Protein AF-A0A520KL90-F1 (afdb_monomer_lite)

pLDDT: mean 85.29, std 10.85, range [38.12, 96.81]

Secondary structure (DSSP, 8-state):
-HHHHHHHHHHHHHHHHHHHHHHHHHHHHHHHHHHHHHHHHHHHHHHHHHHHHHHHHHHHHHHHHHHHHHHHHHHHHHHHHHHHHHHHHHHHHHHTSTTEEEEEEEEESSHHHHHHHHHTT---TT-EEEEEEGGG--HHHHHHHHTT-SEEEESS---HHHHHHHHHTT--EEE-S--EE-SSEEEEEHHHHHHHHHHHHHHHHHHHHHHHHHHHHHHTTS--S--

Foldseek 3Di:
DPPVVVVVVVVVVVVVVVVVVVVVVVVVVVVVVVVVVVVVVVVVVVVVVVVVVVVVVVVVVVVVVVVVVVVVVVVVVVVLVVVLVVVVVVQVVQVVPVFKDKAWEQAALDPVSVVVLCVRNRFAEAHEYEYEHQDHDALVSLQVNLVGYQEYEYDDDHDPRSVVNCLVSLHFYFYDDDWDDDPTIIMDTPVVVVVRRVVRSVVSVVVVVVVVVVVCVVPVVPDDDDD

Radius of gyration: 47.45 Å; chains: 1; bounding box: 115×55×131 Å

Sequence (227 aa):
MPNRVRGLERKVKELQDTVERLRREKQEKEREITELKSELARIKSRRFLSALTSEEVREKKEVISSLKRELQDEKEKVEWLREKLESAEEIDEMRNKEEITVMKKLPSFTMKDIKKLEDGIGINEGDIIYIEDPSGGGSTNAEKLSEKVRAIALDGKLSHPAKQKFIETETPTIKIEETEDHDNYVTANKKQIEQKIEKAIQQYKEKKKQELKSLKEKYGHDKDIEL

Structure (mmCIF, N/CA/C/O backbone):
data_AF-A0A520KL90-F1
#
_entry.id   AF-A0A520KL90-F1
#
loop_
_atom_site.group_PDB
_atom_site.id
_atom_site.type_symbol
_atom_site.label_atom_id
_atom_site.label_alt_id
_atom_site.label_comp_id
_atom_site.label_asym_id
_atom_site.label_entity_id
_atom_site.label_seq_id
_atom_site.pdbx_PDB_ins_code
_atom_site.Cartn_x
_atom_site.Cartn_y
_atom_site.Cartn_z
_atom_site.occupancy
_atom_site.B_iso_or_equiv
_atom_site.auth_seq_id
_atom_site.auth_comp_id
_atom_site.auth_asym_id
_atom_site.auth_atom_id
_atom_site.pdbx_PDB_model_num
ATOM 1 N N . MET A 1 1 ? 70.015 32.930 -86.697 1.00 50.78 1 MET A N 1
ATOM 2 C CA . MET A 1 1 ? 68.543 32.787 -86.582 1.00 50.78 1 MET A CA 1
ATOM 3 C C . MET A 1 1 ? 68.015 31.381 -86.199 1.00 50.78 1 MET A C 1
ATOM 5 O O . MET A 1 1 ? 66.957 31.360 -85.584 1.00 50.78 1 MET A O 1
ATOM 9 N N . PRO A 1 2 ? 68.685 30.223 -86.429 1.00 61.78 2 PRO A N 1
ATOM 10 C CA . PRO A 1 2 ? 68.108 28.896 -86.099 1.00 61.78 2 PRO A CA 1
ATOM 11 C C . PRO A 1 2 ? 67.966 28.557 -84.598 1.00 61.78 2 PRO A C 1
ATOM 13 O O . PRO A 1 2 ? 67.063 27.822 -84.204 1.00 61.78 2 PRO A O 1
ATOM 16 N N . ASN A 1 3 ? 68.841 29.090 -83.735 1.00 65.56 3 ASN A N 1
ATOM 17 C CA . ASN A 1 3 ? 68.900 28.693 -82.317 1.00 65.56 3 ASN A CA 1
ATOM 18 C C . ASN A 1 3 ? 67.723 29.202 -81.466 1.00 65.56 3 ASN A C 1
ATOM 20 O O . ASN A 1 3 ? 67.370 28.572 -80.472 1.00 65.56 3 ASN A O 1
ATOM 24 N N . ARG A 1 4 ? 67.094 30.318 -81.859 1.00 70.38 4 ARG A N 1
ATOM 25 C CA . ARG A 1 4 ? 65.966 30.921 -81.128 1.00 70.38 4 ARG A CA 1
ATOM 26 C C . ARG A 1 4 ? 64.648 30.190 -81.409 1.00 70.38 4 ARG A C 1
ATOM 28 O O . ARG A 1 4 ? 63.850 30.020 -80.496 1.00 70.38 4 ARG A O 1
ATOM 35 N N . VAL A 1 5 ? 64.481 29.677 -82.631 1.00 74.38 5 VAL A N 1
ATOM 36 C CA . VAL A 1 5 ? 63.340 28.836 -83.033 1.00 74.38 5 VAL A CA 1
ATOM 37 C C . VAL A 1 5 ? 63.381 27.489 -82.298 1.00 74.38 5 VAL A C 1
ATOM 39 O O . VAL A 1 5 ? 62.425 27.155 -81.610 1.00 74.38 5 VAL A O 1
ATOM 42 N N . ARG A 1 6 ? 64.535 26.801 -82.272 1.00 73.25 6 ARG A N 1
ATOM 43 C CA . ARG A 1 6 ? 64.703 25.546 -81.501 1.00 73.25 6 ARG A CA 1
ATOM 44 C C . ARG A 1 6 ? 64.516 25.696 -79.986 1.00 73.25 6 ARG A C 1
ATOM 46 O O . ARG A 1 6 ? 64.159 24.738 -79.303 1.00 73.25 6 ARG A O 1
ATOM 53 N N . GLY A 1 7 ? 64.838 26.864 -79.426 1.00 79.94 7 GLY A N 1
ATOM 54 C CA . GLY A 1 7 ? 64.616 27.156 -78.004 1.00 79.94 7 GLY A CA 1
ATOM 55 C C . GLY A 1 7 ? 63.131 27.299 -77.668 1.00 79.94 7 GLY A C 1
ATOM 56 O O . GLY A 1 7 ? 62.674 26.765 -76.659 1.00 79.94 7 GLY A O 1
ATOM 57 N N . LEU A 1 8 ? 62.372 27.962 -78.545 1.00 80.31 8 LEU A N 1
ATOM 58 C CA . LEU A 1 8 ? 60.921 28.098 -78.421 1.00 80.31 8 LEU A CA 1
ATOM 59 C C . LEU A 1 8 ? 60.202 26.763 -78.653 1.00 80.31 8 LEU A C 1
ATOM 61 O O . LEU A 1 8 ? 59.309 26.433 -77.885 1.00 80.31 8 LEU A O 1
ATOM 65 N N . GLU A 1 9 ? 60.632 25.959 -79.628 1.00 79.94 9 GLU A N 1
ATOM 66 C CA . GLU A 1 9 ? 60.086 24.614 -79.876 1.00 79.94 9 GLU A CA 1
ATOM 67 C C . GLU A 1 9 ? 60.242 23.687 -78.660 1.00 79.94 9 GLU A C 1
ATOM 69 O O . GLU A 1 9 ? 59.296 22.999 -78.279 1.00 79.94 9 GLU A O 1
ATOM 74 N N . ARG A 1 10 ? 61.404 23.714 -77.987 1.00 85.38 10 ARG A N 1
ATOM 75 C CA . ARG A 1 10 ? 61.606 22.978 -76.726 1.00 85.38 10 ARG A CA 1
ATOM 76 C C . ARG A 1 10 ? 60.688 23.470 -75.610 1.00 85.38 10 ARG A C 1
ATOM 78 O O . ARG A 1 10 ? 60.071 22.653 -74.939 1.00 85.38 10 ARG A O 1
ATOM 85 N N . LYS A 1 11 ? 60.548 24.789 -75.456 1.00 85.38 11 LYS A N 1
ATOM 86 C CA . LYS A 1 11 ? 59.659 25.400 -74.457 1.00 85.38 11 LYS A CA 1
ATOM 87 C C . LYS A 1 11 ? 58.193 25.019 -74.691 1.00 85.38 11 LYS A C 1
ATOM 89 O O . LYS A 1 11 ? 57.472 24.738 -73.742 1.00 85.38 11 LYS A O 1
ATOM 94 N N . VAL A 1 12 ? 57.754 25.003 -75.952 1.00 89.75 12 VAL A N 1
ATOM 95 C CA . VAL A 1 12 ? 56.399 24.582 -76.335 1.00 89.75 12 VAL A CA 1
ATOM 96 C C . VAL A 1 12 ? 56.178 23.118 -75.973 1.00 89.75 12 VAL A C 1
ATOM 98 O O . VAL A 1 12 ? 55.153 22.807 -75.377 1.00 89.75 12 VAL A O 1
ATOM 101 N N . LYS A 1 13 ? 57.154 22.247 -76.247 1.00 88.44 13 LYS A N 1
ATOM 102 C CA . LYS A 1 13 ? 57.079 20.830 -75.883 1.00 88.44 13 LYS A CA 1
ATOM 103 C C . LYS A 1 13 ? 57.006 20.618 -74.364 1.00 88.44 13 LYS A C 1
ATOM 105 O O . LYS A 1 13 ? 56.118 19.922 -73.894 1.00 88.44 13 LYS A O 1
ATOM 110 N N . GLU A 1 14 ? 57.857 21.289 -73.588 1.00 90.56 14 GLU A N 1
ATOM 111 C CA . GLU A 1 14 ? 57.825 21.228 -72.114 1.00 90.56 14 GLU A CA 1
ATOM 112 C C . GLU A 1 14 ? 56.483 21.709 -71.536 1.00 90.56 14 GLU A C 1
ATOM 114 O O . GLU A 1 14 ? 55.947 21.121 -70.592 1.00 90.56 14 GLU A O 1
ATOM 119 N N . LEU A 1 15 ? 55.916 22.779 -72.104 1.00 91.69 15 LEU A N 1
ATOM 120 C CA . LEU A 1 15 ? 54.603 23.288 -71.707 1.00 91.69 15 LEU A CA 1
ATOM 121 C C . LEU A 1 15 ? 53.478 22.320 -72.092 1.00 91.69 15 LEU A C 1
ATOM 123 O O . LEU A 1 15 ? 52.561 22.130 -71.296 1.00 91.69 15 LEU A O 1
ATOM 127 N N . GLN A 1 16 ? 53.551 21.687 -73.265 1.00 91.69 16 GLN A N 1
ATOM 128 C CA . GLN A 1 16 ? 52.602 20.654 -73.691 1.00 91.69 16 GLN A CA 1
ATOM 129 C C . GLN A 1 16 ? 52.637 19.445 -72.748 1.00 91.69 16 GLN A C 1
ATOM 131 O O . GLN A 1 16 ? 51.586 19.054 -72.240 1.00 91.69 16 GLN A O 1
ATOM 136 N N . ASP A 1 17 ? 53.827 18.940 -72.419 1.00 93.56 17 ASP A N 1
ATOM 137 C CA . ASP A 1 17 ? 54.011 17.828 -71.477 1.00 93.56 17 ASP A CA 1
ATOM 138 C C . ASP A 1 17 ? 53.480 18.187 -70.076 1.00 93.56 17 ASP A C 1
ATOM 140 O O . ASP A 1 17 ? 52.811 17.390 -69.413 1.00 93.56 17 ASP A O 1
ATOM 144 N N . THR A 1 18 ? 53.714 19.428 -69.630 1.00 93.75 18 THR A N 1
ATOM 145 C CA . THR A 1 18 ? 53.203 19.929 -68.345 1.00 93.75 18 THR A CA 1
ATOM 146 C C . THR A 1 18 ? 51.678 20.018 -68.339 1.00 93.75 18 THR A C 1
ATOM 148 O 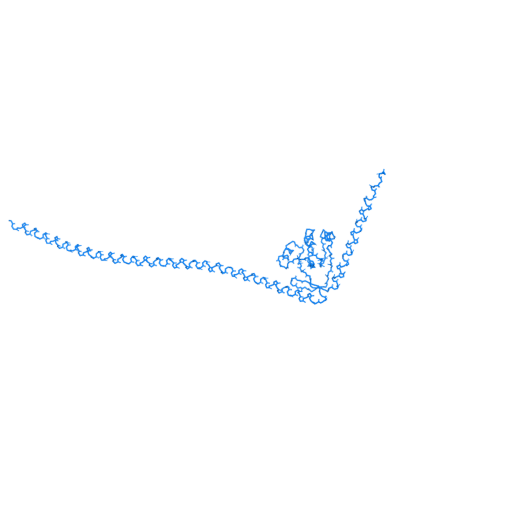O . THR A 1 18 ? 51.045 19.618 -67.362 1.00 93.75 18 THR A O 1
ATOM 151 N N . VAL A 1 19 ? 51.073 20.514 -69.421 1.00 94.94 19 VAL A N 1
ATOM 152 C CA . VAL A 1 19 ? 49.614 20.584 -69.567 1.00 94.94 19 VAL A CA 1
ATOM 153 C C . VAL A 1 19 ? 49.005 19.185 -69.590 1.00 94.94 19 VAL A C 1
ATOM 155 O O . VAL A 1 19 ? 47.975 18.971 -68.952 1.00 94.94 19 VAL A O 1
ATOM 158 N N . GLU A 1 20 ? 49.627 18.221 -70.268 1.00 94.50 20 GLU A N 1
ATOM 159 C CA . GLU A 1 20 ? 49.170 16.831 -70.243 1.00 94.50 20 GLU A CA 1
ATOM 160 C C . GLU A 1 20 ? 49.247 16.221 -68.844 1.00 94.50 20 GLU A C 1
ATOM 162 O O . GLU A 1 20 ? 48.272 15.613 -68.397 1.00 94.50 20 GLU A O 1
ATOM 167 N N . ARG A 1 21 ? 50.354 16.424 -68.119 1.00 95.12 21 ARG A N 1
ATOM 168 C CA . ARG A 1 21 ? 50.492 15.954 -66.734 1.00 95.12 21 ARG A CA 1
ATOM 169 C C . ARG A 1 21 ? 49.425 16.561 -65.825 1.00 95.12 21 ARG A C 1
ATOM 171 O O . ARG A 1 21 ? 48.711 15.819 -65.159 1.00 95.12 21 ARG A O 1
ATOM 178 N N . LEU A 1 22 ? 49.258 17.885 -65.854 1.00 95.12 22 LEU A N 1
ATOM 179 C CA . LEU A 1 22 ? 48.252 18.581 -65.045 1.00 95.12 22 LEU A CA 1
ATOM 180 C C . LEU A 1 22 ? 46.823 18.148 -65.403 1.00 95.12 22 LEU A C 1
ATOM 182 O O . LEU A 1 22 ? 45.966 18.068 -64.527 1.00 95.12 22 LEU A O 1
ATOM 186 N N . ARG A 1 23 ? 46.546 17.836 -66.676 1.00 94.75 23 ARG A N 1
ATOM 187 C CA . ARG A 1 23 ? 45.251 17.275 -67.092 1.00 94.75 23 ARG A CA 1
ATOM 188 C C . ARG A 1 23 ? 45.015 15.887 -66.503 1.00 94.75 23 ARG A C 1
ATOM 190 O O . ARG A 1 23 ? 43.901 15.627 -66.057 1.00 94.75 23 ARG A O 1
ATOM 197 N N . ARG A 1 24 ? 46.035 15.021 -66.477 1.00 95.88 24 ARG A N 1
ATOM 198 C CA . ARG A 1 24 ? 45.942 13.686 -65.860 1.00 95.88 24 ARG A CA 1
ATOM 199 C C . ARG A 1 24 ? 45.738 13.786 -64.349 1.00 95.88 24 ARG A C 1
ATOM 201 O O . ARG A 1 24 ? 44.803 13.182 -63.840 1.00 95.88 24 ARG A O 1
ATOM 208 N N . GLU A 1 25 ? 46.527 14.613 -63.665 1.00 96.06 25 GLU A N 1
ATOM 209 C CA . GLU A 1 25 ? 46.383 14.860 -62.222 1.00 96.06 25 GLU A CA 1
ATOM 210 C C . GLU A 1 25 ? 45.002 15.432 -61.881 1.00 96.06 25 GLU A C 1
ATOM 212 O O . GLU A 1 25 ? 44.356 14.986 -60.936 1.00 96.06 25 GLU A O 1
ATOM 217 N N . LYS A 1 26 ? 44.498 16.383 -62.680 1.00 96.12 26 LYS A N 1
ATOM 218 C CA . LYS A 1 26 ? 43.145 16.921 -62.509 1.00 96.12 26 LYS A CA 1
ATOM 219 C C . LYS A 1 26 ? 42.084 15.828 -62.656 1.00 96.12 26 LYS A C 1
ATOM 221 O O . LYS A 1 26 ? 41.189 15.757 -61.822 1.00 96.12 26 LYS A O 1
ATOM 226 N N . GLN A 1 27 ? 42.183 14.981 -63.681 1.00 95.94 27 GLN A N 1
ATOM 227 C CA . GLN A 1 27 ? 41.241 13.874 -63.880 1.00 95.94 27 GLN A CA 1
ATOM 228 C C . GLN A 1 27 ? 41.287 12.863 -62.731 1.00 95.94 27 GLN A C 1
ATOM 230 O O . GLN A 1 27 ? 40.245 12.375 -62.304 1.00 95.94 27 GLN A O 1
ATOM 235 N N . GLU A 1 28 ? 42.475 12.554 -62.216 1.00 96.44 28 GLU A N 1
ATOM 236 C CA . GLU A 1 28 ? 42.643 11.669 -61.063 1.00 96.44 28 GLU A CA 1
ATOM 237 C C . GLU A 1 28 ? 42.018 12.274 -59.801 1.00 96.44 28 GLU A C 1
ATOM 239 O O . GLU A 1 28 ? 41.220 11.619 -59.133 1.00 96.44 28 GLU A O 1
ATOM 244 N N . LYS A 1 29 ? 42.269 13.560 -59.535 1.00 96.19 29 LYS A N 1
ATOM 245 C CA . LYS A 1 29 ? 41.655 14.280 -58.412 1.00 96.19 29 LYS A CA 1
ATOM 246 C C . LYS A 1 29 ? 40.138 14.395 -58.550 1.00 96.19 29 LYS A C 1
ATOM 248 O O . LYS A 1 29 ? 39.430 14.288 -57.556 1.00 96.19 29 LYS A O 1
ATOM 253 N N . GLU A 1 30 ? 39.606 14.578 -59.757 1.00 95.81 30 GLU A N 1
ATOM 254 C CA . GLU A 1 30 ? 38.156 14.580 -60.001 1.00 95.81 30 GLU A CA 1
ATOM 255 C C . GLU A 1 30 ? 37.519 13.204 -59.729 1.00 95.81 30 GLU A C 1
ATOM 257 O O . GLU A 1 30 ? 36.420 13.137 -59.166 1.00 95.81 30 GLU A O 1
ATOM 262 N N . ARG A 1 31 ? 38.216 12.106 -60.059 1.00 96.38 31 ARG A N 1
ATOM 263 C CA . ARG A 1 31 ? 37.796 10.738 -59.697 1.00 96.38 31 ARG A CA 1
ATOM 264 C C . ARG A 1 31 ? 37.815 10.531 -58.184 1.00 96.38 31 ARG A C 1
ATOM 266 O O . ARG A 1 31 ? 36.806 10.138 -57.612 1.00 96.38 31 ARG A O 1
ATOM 273 N N . GLU A 1 32 ? 38.898 10.919 -57.521 1.00 96.62 32 GLU A N 1
ATOM 274 C CA . GLU A 1 32 ? 39.015 10.833 -56.061 1.00 96.62 32 GLU A CA 1
ATOM 275 C C . GLU A 1 32 ? 37.913 11.649 -55.356 1.00 96.62 32 GLU A C 1
ATOM 277 O O . GLU A 1 32 ? 37.250 11.173 -54.436 1.00 96.62 32 GLU A O 1
ATOM 282 N N . ILE A 1 33 ? 37.622 12.864 -55.838 1.00 96.50 33 ILE A N 1
ATOM 283 C CA . ILE A 1 33 ? 36.538 13.703 -55.305 1.00 96.50 33 ILE A CA 1
ATOM 284 C C . ILE A 1 33 ? 35.168 13.038 -55.489 1.00 96.50 33 ILE A C 1
ATOM 286 O O . ILE A 1 33 ? 34.309 13.155 -54.611 1.00 96.50 33 ILE A O 1
ATOM 290 N N . THR A 1 34 ? 34.918 12.387 -56.625 1.00 95.88 34 THR A N 1
ATOM 291 C CA . THR A 1 34 ? 33.631 11.716 -56.874 1.00 95.88 34 THR A CA 1
ATOM 292 C C . THR A 1 34 ? 33.462 10.471 -56.005 1.00 95.88 34 THR A C 1
ATOM 294 O O . THR A 1 34 ? 32.381 10.279 -55.441 1.00 95.88 34 THR A O 1
ATOM 297 N N . GLU A 1 35 ? 34.526 9.697 -55.802 1.00 96.19 35 GLU A N 1
ATOM 298 C CA . GLU A 1 35 ? 34.554 8.564 -54.871 1.00 96.19 35 GLU A CA 1
ATOM 299 C C . GLU A 1 35 ? 34.306 9.017 -53.427 1.00 96.19 35 GLU A C 1
ATOM 301 O O . GLU A 1 35 ? 33.353 8.556 -52.793 1.00 96.19 35 GLU A O 1
ATOM 306 N N . LEU A 1 36 ? 35.056 10.011 -52.940 1.00 96.81 36 LEU A N 1
ATOM 307 C CA . LEU A 1 36 ? 34.889 10.558 -51.589 1.00 96.81 36 LEU A CA 1
ATOM 308 C C . LEU A 1 36 ? 33.488 11.144 -51.359 1.00 96.81 36 LEU A C 1
ATOM 310 O O . LEU A 1 36 ? 32.903 10.972 -50.287 1.00 96.81 36 LEU A O 1
ATOM 314 N N . LYS A 1 37 ? 32.902 11.813 -52.362 1.00 93.94 37 LYS A N 1
ATOM 315 C CA . LYS A 1 37 ? 31.512 12.301 -52.286 1.00 93.94 37 LYS A CA 1
ATOM 316 C C . LYS A 1 37 ? 30.510 11.153 -52.156 1.00 93.94 37 LYS A C 1
ATOM 318 O O . LYS A 1 37 ? 29.563 11.266 -51.374 1.00 93.94 37 LYS A O 1
ATOM 323 N N . SER A 1 38 ? 30.717 10.062 -52.893 1.00 95.38 38 SER A N 1
ATOM 324 C CA . SER A 1 38 ? 29.877 8.861 -52.819 1.00 95.38 38 SER A CA 1
ATOM 325 C C . SER A 1 38 ? 29.974 8.192 -51.445 1.00 95.38 38 SER A C 1
ATOM 327 O O . SER A 1 38 ? 28.955 7.876 -50.822 1.00 95.38 38 SER A O 1
ATOM 329 N N . GLU A 1 39 ? 31.187 8.050 -50.910 1.00 95.56 39 GLU A N 1
ATOM 330 C CA . GLU A 1 39 ? 31.403 7.508 -49.567 1.00 95.56 39 GLU A CA 1
ATOM 331 C C . GLU A 1 39 ? 30.768 8.377 -48.482 1.00 95.56 39 GLU A C 1
ATOM 333 O O . GLU A 1 39 ? 30.070 7.863 -47.603 1.00 95.56 39 GLU A O 1
ATOM 338 N N . LEU A 1 40 ? 30.924 9.700 -48.574 1.00 94.56 40 LEU A N 1
ATOM 339 C CA . LEU A 1 40 ? 30.306 10.635 -47.641 1.00 94.56 40 LEU A CA 1
ATOM 340 C C . LEU A 1 40 ? 28.776 10.516 -47.655 1.00 94.56 40 LEU A C 1
ATOM 342 O O . LEU A 1 40 ? 28.154 10.505 -46.591 1.00 94.56 40 LEU A O 1
ATOM 346 N N . ALA A 1 41 ? 28.162 10.386 -48.835 1.00 92.69 41 ALA A N 1
ATOM 347 C CA . ALA A 1 41 ? 26.719 10.183 -48.962 1.00 92.69 41 ALA A CA 1
ATOM 348 C C . ALA A 1 41 ? 26.262 8.865 -48.307 1.00 92.69 41 ALA A C 1
ATOM 350 O O . ALA A 1 41 ? 25.268 8.844 -47.572 1.00 92.69 41 ALA A O 1
ATOM 351 N N . ARG A 1 42 ? 27.024 7.778 -48.491 1.00 94.56 42 ARG A N 1
ATOM 352 C CA . ARG A 1 42 ? 26.765 6.480 -47.840 1.00 94.56 42 ARG A CA 1
ATOM 353 C C . ARG A 1 42 ? 26.895 6.557 -46.318 1.00 94.56 42 ARG A C 1
ATOM 355 O O . ARG A 1 42 ? 26.078 5.977 -45.604 1.00 94.56 42 ARG A O 1
ATOM 362 N N . ILE A 1 43 ? 27.907 7.255 -45.802 1.00 94.56 43 ILE A N 1
ATOM 363 C CA . ILE A 1 43 ? 28.106 7.436 -44.355 1.00 94.56 43 ILE A CA 1
ATOM 364 C C . ILE A 1 43 ? 26.977 8.280 -43.758 1.00 94.56 43 ILE A C 1
ATOM 366 O O . ILE A 1 43 ? 26.424 7.899 -42.727 1.00 94.56 43 ILE A O 1
ATOM 370 N N . LYS A 1 44 ? 26.593 9.386 -44.410 1.00 89.81 44 LYS A N 1
ATOM 371 C CA . LYS A 1 44 ? 25.472 10.231 -43.966 1.00 89.81 44 LYS A CA 1
ATOM 372 C C . LYS A 1 44 ? 24.162 9.447 -43.901 1.00 89.81 44 LYS A C 1
ATOM 374 O O . LYS A 1 44 ? 23.480 9.509 -42.885 1.00 89.81 44 LYS A O 1
ATOM 379 N N . SER A 1 45 ? 23.861 8.663 -44.936 1.00 91.62 45 SER A N 1
ATOM 380 C CA . SER A 1 45 ? 22.643 7.843 -44.986 1.00 91.62 45 SER A CA 1
ATOM 381 C C . SER A 1 45 ? 22.614 6.797 -43.870 1.00 91.62 45 SER A C 1
ATOM 383 O O . SER A 1 45 ? 21.615 6.673 -43.167 1.00 91.62 45 SER A O 1
ATOM 385 N N . ARG A 1 46 ? 23.734 6.095 -43.636 1.00 91.56 46 ARG A N 1
ATOM 386 C CA . ARG A 1 46 ? 23.844 5.140 -42.520 1.00 91.56 46 ARG A CA 1
ATOM 387 C C . ARG A 1 46 ? 23.654 5.815 -41.165 1.00 91.56 46 ARG A C 1
ATOM 389 O O . ARG A 1 46 ? 22.881 5.318 -40.360 1.00 91.56 46 ARG A O 1
ATOM 396 N N . ARG A 1 47 ? 24.306 6.958 -40.928 1.00 87.38 47 ARG A N 1
ATOM 397 C CA . ARG A 1 47 ? 24.151 7.714 -39.674 1.00 87.38 47 ARG A CA 1
ATOM 398 C C . ARG A 1 47 ? 22.711 8.162 -39.443 1.00 87.38 47 ARG A C 1
ATOM 400 O O . ARG A 1 47 ? 22.242 8.063 -38.318 1.00 87.38 47 ARG A O 1
ATOM 407 N N . PHE A 1 48 ? 22.020 8.614 -40.488 1.00 86.62 48 PHE A N 1
ATOM 408 C CA . PHE A 1 48 ? 20.615 9.007 -40.398 1.00 86.62 48 PHE A CA 1
ATOM 409 C C . PHE A 1 48 ? 19.714 7.826 -40.004 1.00 86.62 48 PHE A C 1
ATOM 411 O O . PHE A 1 48 ? 18.950 7.932 -39.051 1.00 86.62 48 PHE A O 1
ATOM 418 N N . LEU A 1 49 ? 19.873 6.670 -40.659 1.00 86.69 49 LEU A N 1
ATOM 419 C CA . LEU A 1 49 ? 19.132 5.451 -40.311 1.00 86.69 49 LEU A CA 1
ATOM 420 C C . LEU A 1 49 ? 19.449 4.952 -38.892 1.00 86.69 49 LEU A C 1
ATOM 422 O O . LEU A 1 49 ? 18.554 4.518 -38.169 1.00 86.69 49 LEU A O 1
ATOM 426 N N . SER A 1 50 ? 20.712 5.030 -38.466 1.00 86.19 50 SER A N 1
ATOM 427 C CA . SER A 1 50 ? 21.101 4.683 -37.096 1.00 86.19 50 SER A CA 1
ATOM 428 C C . SER A 1 50 ? 20.511 5.645 -36.063 1.00 86.19 50 SER A C 1
ATOM 430 O O . SER A 1 50 ? 20.120 5.202 -34.990 1.00 86.19 50 SER A O 1
ATOM 432 N N . ALA A 1 51 ? 20.419 6.941 -36.376 1.00 85.06 51 ALA A N 1
ATOM 433 C CA . ALA A 1 51 ? 19.802 7.925 -35.492 1.00 85.06 51 ALA A CA 1
ATOM 434 C C . ALA A 1 51 ? 18.301 7.648 -35.318 1.00 85.06 51 ALA A C 1
ATOM 436 O O . ALA A 1 51 ? 17.852 7.514 -34.183 1.00 85.06 51 ALA A O 1
ATOM 437 N N . LEU A 1 52 ? 17.569 7.440 -36.419 1.00 83.75 52 LEU A N 1
ATOM 438 C CA . LEU A 1 52 ? 16.142 7.091 -36.385 1.00 83.75 52 LEU A CA 1
ATOM 439 C C . LEU A 1 52 ? 15.879 5.816 -35.580 1.00 83.75 52 LEU A C 1
ATOM 441 O O . LEU A 1 52 ? 15.056 5.806 -34.673 1.00 83.75 52 LEU A O 1
ATOM 445 N N . THR A 1 53 ? 16.632 4.748 -35.849 1.00 88.19 53 THR A N 1
ATOM 446 C CA . THR A 1 53 ? 16.468 3.494 -35.097 1.00 88.19 53 THR A CA 1
ATOM 447 C C . THR A 1 53 ? 16.840 3.656 -33.623 1.00 88.19 53 THR A C 1
ATOM 449 O O . THR A 1 53 ? 16.204 3.051 -32.763 1.00 88.19 53 THR A O 1
ATOM 452 N N . SER A 1 54 ? 17.834 4.488 -33.292 1.00 87.06 54 SER A N 1
ATOM 453 C CA . SER A 1 54 ? 18.177 4.779 -31.895 1.00 87.06 54 SER A CA 1
ATOM 454 C C . SER A 1 54 ? 17.091 5.570 -31.162 1.00 87.06 54 SER A C 1
ATOM 456 O O . SER A 1 54 ? 16.855 5.308 -29.983 1.00 87.06 54 SER A O 1
ATOM 458 N N . GLU A 1 55 ? 16.414 6.487 -31.856 1.00 89.62 55 GLU A N 1
ATOM 459 C CA . GLU A 1 55 ? 15.299 7.274 -31.330 1.00 89.62 55 GLU A CA 1
ATOM 460 C C . GLU A 1 55 ? 14.078 6.384 -31.089 1.00 89.62 55 GLU A C 1
ATOM 462 O O . GLU A 1 55 ? 13.611 6.300 -29.956 1.00 89.62 55 GLU A O 1
ATOM 467 N N . GLU A 1 56 ? 13.671 5.582 -32.077 1.00 88.75 56 GLU A N 1
ATOM 468 C CA . GLU A 1 56 ? 12.583 4.607 -31.920 1.00 88.75 56 GLU A CA 1
ATOM 469 C C . GLU A 1 56 ? 12.851 3.610 -30.780 1.00 88.75 56 GLU A C 1
ATOM 471 O O . GLU A 1 56 ? 11.953 3.249 -30.014 1.00 88.75 56 GLU A O 1
ATOM 476 N N . VAL A 1 57 ? 14.094 3.130 -30.645 1.00 90.38 57 VAL A N 1
ATOM 477 C CA . VAL A 1 57 ? 14.481 2.232 -29.547 1.00 90.38 57 VAL A CA 1
ATOM 478 C C . VAL A 1 57 ? 14.407 2.951 -28.205 1.00 90.38 57 VAL A C 1
ATOM 480 O O . VAL A 1 57 ? 14.013 2.335 -27.212 1.00 90.38 57 VAL A O 1
ATOM 483 N N . ARG A 1 58 ? 14.793 4.228 -28.146 1.00 91.38 58 ARG A N 1
ATOM 484 C CA . ARG A 1 58 ? 14.705 5.031 -26.927 1.00 91.38 58 ARG A CA 1
ATOM 485 C C . ARG A 1 58 ? 13.251 5.242 -26.517 1.00 91.38 58 ARG A C 1
ATOM 487 O O . ARG A 1 58 ? 12.925 4.931 -25.376 1.00 91.38 58 ARG A O 1
ATOM 494 N N . GLU A 1 59 ? 12.393 5.674 -27.434 1.00 92.56 59 GLU A N 1
ATOM 495 C CA . GLU A 1 59 ? 10.960 5.861 -27.180 1.00 92.56 59 GLU A CA 1
ATOM 496 C C . GLU A 1 59 ? 10.319 4.564 -26.679 1.00 92.56 59 GLU A C 1
ATOM 498 O O . GLU A 1 59 ? 9.685 4.533 -25.625 1.00 92.56 59 GLU A O 1
ATOM 503 N N . LYS A 1 60 ? 10.574 3.441 -27.364 1.00 92.38 60 LYS A N 1
ATOM 504 C CA . LYS A 1 60 ? 10.078 2.127 -26.930 1.00 92.38 60 LYS A CA 1
ATOM 505 C C . LYS A 1 60 ? 10.601 1.735 -25.550 1.00 92.38 60 LYS A C 1
ATOM 507 O O . LYS A 1 60 ? 9.858 1.148 -24.771 1.00 92.38 60 LYS A O 1
ATOM 512 N N . LYS A 1 61 ? 11.861 2.038 -25.221 1.00 91.25 61 LYS A N 1
ATOM 513 C CA . LYS A 1 61 ? 12.421 1.775 -23.884 1.00 91.25 61 LYS A CA 1
ATOM 514 C C . LYS A 1 61 ? 11.750 2.618 -22.804 1.00 91.25 61 LYS A C 1
ATOM 516 O O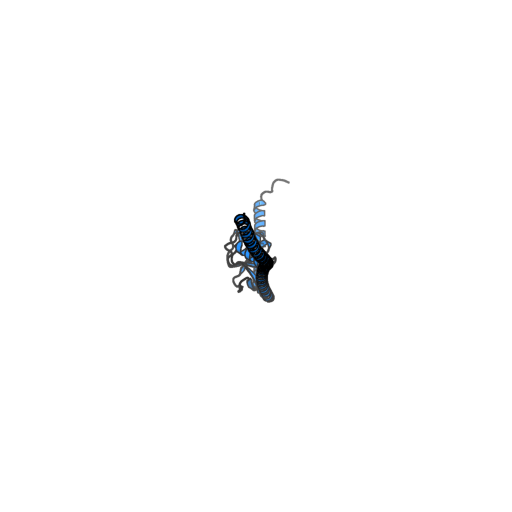 . LYS A 1 61 ? 11.516 2.095 -21.717 1.00 91.25 61 LYS A O 1
ATOM 521 N N . GLU A 1 62 ? 11.447 3.880 -23.090 1.00 94.69 62 GLU A N 1
ATOM 522 C CA . GLU A 1 62 ? 10.728 4.763 -22.168 1.00 94.69 62 GLU A CA 1
ATOM 523 C C . GLU A 1 62 ? 9.311 4.226 -21.907 1.00 94.69 62 GLU A C 1
ATOM 525 O O . GLU A 1 62 ? 8.944 4.043 -20.747 1.00 94.69 62 GLU A O 1
ATOM 530 N N . VAL A 1 63 ? 8.587 3.818 -22.957 1.00 94.75 63 VAL A N 1
ATOM 531 C CA . VAL A 1 63 ? 7.264 3.172 -22.841 1.00 94.75 63 VAL A CA 1
ATOM 532 C C . VAL A 1 63 ? 7.335 1.841 -22.083 1.00 94.75 63 VAL A C 1
ATOM 534 O O . VAL A 1 63 ? 6.517 1.566 -21.213 1.00 94.75 63 VAL A O 1
ATOM 537 N N . ILE A 1 64 ? 8.333 0.995 -22.355 1.00 94.50 64 ILE A N 1
ATOM 538 C CA . ILE A 1 64 ? 8.514 -0.262 -21.609 1.00 94.50 64 ILE A CA 1
ATOM 539 C C . ILE A 1 64 ? 8.782 0.023 -20.127 1.00 94.50 64 ILE A C 1
ATOM 541 O O . ILE A 1 64 ? 8.317 -0.720 -19.266 1.00 94.50 64 ILE A O 1
ATOM 545 N N . SER A 1 65 ? 9.546 1.071 -19.818 1.00 93.44 65 SER A N 1
ATOM 546 C CA . SER A 1 65 ? 9.838 1.464 -18.441 1.00 93.44 65 SER A CA 1
ATOM 547 C C . SER A 1 65 ? 8.577 1.926 -17.707 1.00 93.44 65 SER A C 1
ATOM 549 O O . SER A 1 65 ? 8.362 1.503 -16.572 1.00 93.44 65 SER A O 1
ATOM 551 N N . SER A 1 66 ? 7.722 2.734 -18.347 1.00 95.50 66 SER A N 1
ATOM 552 C CA . SER A 1 66 ? 6.453 3.166 -17.746 1.00 95.50 66 SER A CA 1
ATOM 553 C C . SER A 1 66 ? 5.502 1.989 -17.538 1.00 95.50 66 SER A C 1
ATOM 555 O O . SER A 1 66 ? 5.051 1.772 -16.418 1.00 95.50 66 SER A O 1
ATOM 557 N N . LEU A 1 67 ? 5.312 1.147 -18.560 1.00 95.06 67 LEU A N 1
ATOM 558 C CA . LEU A 1 67 ? 4.459 -0.042 -18.469 1.00 95.06 67 LEU A CA 1
ATOM 559 C C . LEU A 1 67 ? 4.932 -1.022 -17.389 1.00 95.06 67 LEU A C 1
ATOM 561 O O . LEU A 1 67 ? 4.120 -1.658 -16.725 1.00 95.06 67 LEU A O 1
ATOM 565 N N . LYS A 1 68 ? 6.248 -1.154 -17.185 1.00 94.06 68 LYS A N 1
ATOM 566 C CA . LYS A 1 68 ? 6.793 -1.981 -16.099 1.00 94.06 68 LYS A CA 1
ATOM 567 C C . LYS A 1 68 ? 6.454 -1.433 -14.716 1.00 94.06 68 LYS A C 1
ATOM 569 O O . LYS A 1 68 ? 6.201 -2.238 -13.827 1.00 94.06 68 LYS A O 1
ATOM 574 N N . ARG A 1 69 ? 6.474 -0.108 -14.538 1.00 95.50 69 ARG A N 1
ATOM 575 C CA . ARG A 1 69 ? 6.085 0.536 -13.274 1.00 95.50 69 ARG A CA 1
ATOM 576 C C . ARG A 1 69 ? 4.598 0.344 -13.013 1.00 95.50 69 ARG A C 1
ATOM 578 O O . ARG A 1 69 ? 4.251 -0.187 -11.972 1.00 95.50 69 ARG A O 1
ATOM 585 N N . GLU A 1 70 ? 3.756 0.636 -14.001 1.00 94.25 70 GLU A N 1
ATOM 586 C CA . GLU A 1 70 ? 2.306 0.423 -13.899 1.00 94.25 70 GLU A CA 1
ATOM 587 C C . GLU A 1 70 ? 1.965 -1.038 -13.569 1.00 94.25 70 GLU A C 1
ATOM 589 O O . GLU A 1 70 ? 1.136 -1.311 -12.707 1.00 94.25 70 GLU A O 1
ATOM 594 N N . LEU A 1 71 ? 2.650 -1.997 -14.202 1.00 95.19 71 LEU A N 1
ATOM 595 C CA . LEU A 1 71 ? 2.472 -3.417 -13.900 1.00 95.19 71 LEU A CA 1
ATOM 596 C C . LEU A 1 71 ? 2.896 -3.775 -12.469 1.00 95.19 71 LEU A C 1
ATOM 598 O O . LEU A 1 71 ? 2.310 -4.678 -11.876 1.00 95.19 71 LEU A O 1
ATOM 602 N N . GLN A 1 72 ? 3.940 -3.138 -11.939 1.00 95.44 72 GLN A N 1
ATOM 603 C CA . GLN A 1 72 ? 4.363 -3.356 -10.560 1.00 95.44 72 GLN A CA 1
ATOM 604 C C . GLN A 1 72 ? 3.322 -2.798 -9.584 1.00 95.44 72 GLN A C 1
ATOM 606 O O . GLN A 1 72 ? 2.885 -3.536 -8.705 1.00 95.44 72 GLN A O 1
ATOM 611 N N . ASP A 1 73 ? 2.876 -1.561 -9.792 1.00 95.06 73 ASP A N 1
ATOM 612 C CA . ASP A 1 73 ? 1.878 -0.906 -8.943 1.00 95.06 73 ASP A CA 1
ATOM 613 C C . ASP A 1 73 ? 0.562 -1.708 -8.919 1.00 95.06 73 ASP A C 1
ATOM 615 O O . ASP A 1 73 ? -0.019 -1.950 -7.860 1.00 95.06 73 ASP A O 1
ATOM 619 N N . GLU A 1 74 ? 0.112 -2.203 -10.079 1.00 93.31 74 GLU A N 1
ATOM 620 C CA . GLU A 1 74 ? -1.105 -3.015 -10.157 1.00 93.31 74 GLU A CA 1
ATOM 621 C C . GLU A 1 74 ? -0.925 -4.388 -9.489 1.00 93.31 74 GLU A C 1
ATOM 623 O O . GLU A 1 74 ? -1.856 -4.895 -8.869 1.00 93.31 74 GLU A O 1
ATOM 628 N N . LYS A 1 75 ? 0.272 -4.991 -9.550 1.00 93.44 75 LYS A N 1
ATOM 629 C CA . LYS A 1 75 ? 0.563 -6.238 -8.820 1.00 93.44 75 LYS A CA 1
ATOM 630 C C . LYS A 1 75 ? 0.523 -6.041 -7.310 1.00 93.44 75 LYS A C 1
ATOM 632 O O . LYS A 1 75 ? -0.076 -6.863 -6.626 1.00 93.44 75 LYS A O 1
ATOM 637 N N . GLU A 1 76 ? 1.134 -4.971 -6.808 1.00 93.94 76 GLU A N 1
ATOM 638 C CA . GLU A 1 76 ? 1.100 -4.625 -5.381 1.00 93.94 76 GLU A CA 1
ATOM 639 C C . GLU A 1 76 ? -0.345 -4.398 -4.915 1.00 93.94 76 GLU A C 1
ATOM 641 O O . GLU A 1 76 ? -0.758 -4.901 -3.871 1.00 93.94 76 GLU A O 1
ATOM 646 N N . LYS A 1 77 ? -1.159 -3.732 -5.741 1.00 91.81 77 LYS A N 1
ATOM 647 C CA . LYS A 1 77 ? -2.585 -3.531 -5.473 1.00 91.81 77 LYS A CA 1
ATOM 648 C C . LYS A 1 77 ? -3.389 -4.831 -5.480 1.00 91.81 77 LYS A C 1
ATOM 650 O O . LYS A 1 77 ? -4.261 -5.002 -4.631 1.00 91.81 77 LYS A O 1
ATOM 655 N N . VAL A 1 78 ? -3.131 -5.735 -6.426 1.00 93.88 78 VAL A N 1
ATOM 656 C CA . VAL A 1 78 ? -3.788 -7.051 -6.473 1.00 93.88 78 VAL A CA 1
ATOM 657 C C . VAL A 1 78 ? -3.457 -7.860 -5.226 1.00 93.88 78 VAL A C 1
ATOM 659 O O . VAL A 1 78 ? -4.364 -8.461 -4.658 1.00 93.88 78 VAL A O 1
ATOM 662 N N . GLU A 1 79 ? -2.201 -7.855 -4.784 1.00 91.81 79 GLU A N 1
ATOM 663 C CA . GLU A 1 79 ? -1.799 -8.581 -3.578 1.00 91.81 79 GLU A CA 1
ATOM 664 C C . GLU A 1 79 ? -2.486 -8.013 -2.334 1.00 91.81 79 GLU A C 1
ATOM 666 O O . GLU A 1 79 ? -3.133 -8.746 -1.593 1.00 91.81 79 GLU A O 1
ATOM 671 N N . TRP A 1 80 ? -2.494 -6.688 -2.188 1.00 84.75 80 TRP A N 1
ATOM 672 C CA . TRP A 1 80 ? -3.218 -6.019 -1.107 1.00 84.75 80 TRP A CA 1
ATOM 673 C C . TRP A 1 80 ? -4.729 -6.310 -1.120 1.00 84.75 80 TRP A C 1
ATOM 675 O O . TRP A 1 80 ? -5.347 -6.496 -0.072 1.00 84.75 80 TRP A O 1
ATOM 685 N N . LEU A 1 81 ? -5.356 -6.367 -2.302 1.00 86.50 81 LEU A N 1
ATOM 686 C CA . LEU A 1 81 ? -6.769 -6.740 -2.428 1.00 86.50 81 LEU A CA 1
ATOM 687 C C . LEU A 1 81 ? -7.016 -8.212 -2.077 1.00 86.50 81 LEU A C 1
ATOM 689 O O . LEU A 1 81 ? -8.071 -8.518 -1.526 1.00 86.50 81 LEU A O 1
ATOM 693 N N . ARG A 1 82 ? -6.074 -9.110 -2.384 1.00 84.56 82 ARG A N 1
ATOM 694 C CA . ARG A 1 82 ? -6.160 -10.531 -2.017 1.00 84.56 82 ARG A CA 1
ATOM 695 C C . ARG A 1 82 ? -6.079 -10.726 -0.513 1.00 84.56 82 ARG A C 1
ATOM 697 O O . ARG A 1 82 ? -6.965 -11.372 0.028 1.00 84.56 82 ARG A O 1
ATOM 704 N N . GLU A 1 83 ? -5.109 -10.099 0.149 1.00 84.88 83 GLU A N 1
ATOM 705 C CA . GLU A 1 83 ? -4.988 -10.129 1.615 1.00 84.88 83 GLU A CA 1
ATOM 706 C C . GLU A 1 83 ? -6.275 -9.626 2.289 1.00 84.88 83 GLU A C 1
ATOM 708 O O . GLU A 1 83 ? -6.758 -10.195 3.271 1.00 84.88 83 GLU A O 1
ATOM 713 N N . LYS A 1 84 ? -6.882 -8.572 1.726 1.00 80.44 84 LYS A N 1
ATOM 714 C CA . LYS A 1 84 ? -8.173 -8.055 2.195 1.00 80.44 84 LYS A CA 1
ATOM 715 C C . LYS A 1 84 ? -9.329 -9.023 1.982 1.00 80.44 84 LYS A C 1
ATOM 717 O O . LYS A 1 84 ? -10.204 -9.089 2.842 1.00 80.44 84 LYS A O 1
ATOM 722 N N . LEU A 1 85 ? -9.368 -9.708 0.842 1.00 81.69 85 LEU A N 1
ATOM 723 C CA . LEU A 1 85 ? -10.419 -10.673 0.536 1.00 81.69 85 LEU A CA 1
ATOM 724 C C . LEU A 1 85 ? -10.323 -11.890 1.456 1.00 81.69 85 LEU A C 1
ATOM 726 O O . LEU A 1 85 ? -11.323 -12.236 2.069 1.00 81.69 85 LEU A O 1
ATOM 730 N N . GLU A 1 86 ? -9.129 -12.459 1.612 1.00 81.75 86 GLU A N 1
ATOM 731 C CA . GLU A 1 86 ? -8.869 -13.588 2.513 1.00 81.75 86 GLU A CA 1
ATOM 732 C C . GLU A 1 86 ? -9.280 -13.238 3.947 1.00 81.75 86 GLU A C 1
ATOM 734 O O . GLU A 1 86 ? -10.094 -13.929 4.554 1.00 81.75 86 GLU A O 1
ATOM 739 N N . SER A 1 87 ? -8.858 -12.066 4.434 1.00 76.19 87 SER A N 1
ATOM 740 C CA . SER A 1 87 ? -9.282 -11.562 5.745 1.00 76.19 87 SER A CA 1
ATOM 741 C C . SER A 1 87 ? -10.808 -11.436 5.873 1.00 76.19 87 SER A C 1
ATOM 743 O O . SER A 1 87 ? -11.357 -11.636 6.953 1.00 76.19 87 SER A O 1
ATOM 745 N N . ALA A 1 88 ? -11.511 -11.044 4.807 1.00 75.94 88 ALA A N 1
ATOM 746 C CA . ALA A 1 88 ? -12.965 -10.889 4.823 1.00 75.94 88 ALA A CA 1
ATOM 747 C C . ALA A 1 88 ? -13.696 -12.241 4.787 1.00 75.94 88 ALA A C 1
ATOM 749 O O . ALA A 1 88 ? -14.702 -12.396 5.479 1.00 75.94 88 ALA A O 1
ATOM 750 N N . GLU A 1 89 ? -13.186 -13.204 4.018 1.00 78.56 89 GLU A N 1
ATOM 751 C CA . GLU A 1 89 ? -13.694 -14.577 3.960 1.00 78.56 89 GLU A CA 1
ATOM 752 C C . GLU A 1 89 ? -13.535 -15.273 5.316 1.00 78.56 89 GLU A C 1
ATOM 754 O O . GLU A 1 89 ? -14.507 -15.827 5.829 1.00 78.56 89 GLU A O 1
ATOM 759 N N . GLU A 1 90 ? -12.374 -15.138 5.966 1.00 74.25 90 GLU A N 1
ATOM 760 C CA . GLU A 1 90 ? -12.145 -15.654 7.322 1.00 74.25 90 GLU A CA 1
ATOM 761 C C . GLU A 1 90 ? -13.157 -15.093 8.332 1.00 74.25 90 GLU A C 1
ATOM 763 O O . GLU A 1 90 ? -13.743 -15.839 9.122 1.00 74.25 90 GLU A O 1
ATOM 768 N N . ILE A 1 91 ? -13.419 -13.778 8.297 1.00 71.12 91 ILE A N 1
ATOM 769 C CA . ILE A 1 91 ? -14.440 -13.166 9.160 1.00 71.12 91 ILE A CA 1
ATOM 770 C C . ILE A 1 91 ? -15.819 -13.762 8.880 1.00 71.12 91 ILE A C 1
ATOM 772 O O . ILE A 1 91 ? -16.566 -14.008 9.830 1.00 71.12 91 ILE A O 1
ATOM 776 N N . ASP A 1 92 ? -16.199 -13.919 7.612 1.00 71.50 92 ASP A N 1
ATOM 777 C CA . ASP A 1 92 ? -17.530 -14.406 7.246 1.00 71.50 92 ASP A CA 1
ATOM 778 C C . ASP A 1 92 ? -17.725 -15.861 7.689 1.00 71.50 92 ASP A C 1
ATOM 780 O O . ASP A 1 92 ? -18.717 -16.186 8.346 1.00 71.50 92 ASP A O 1
ATOM 784 N N . GLU A 1 93 ? -16.726 -16.718 7.466 1.00 71.88 93 GLU A N 1
ATOM 785 C CA . GLU A 1 93 ? -16.707 -18.091 7.978 1.00 71.88 93 GLU A CA 1
ATOM 786 C C . GLU A 1 93 ? -16.853 -18.140 9.504 1.00 71.88 93 GLU A C 1
ATOM 788 O O . GLU A 1 93 ? -17.621 -18.947 10.042 1.00 71.88 93 GLU A O 1
ATOM 793 N N . MET A 1 94 ? -16.154 -17.257 10.221 1.00 69.12 94 MET A N 1
ATOM 794 C CA . MET A 1 94 ? -16.254 -17.170 11.677 1.00 69.12 94 MET A CA 1
ATOM 795 C C . MET A 1 94 ? -17.612 -16.629 12.143 1.00 69.12 94 MET A C 1
ATOM 797 O O . MET A 1 94 ? -18.152 -17.135 13.126 1.00 69.12 94 MET A O 1
ATOM 801 N N . ARG A 1 95 ? -18.198 -15.644 11.448 1.00 65.75 95 ARG A N 1
ATOM 802 C CA . ARG A 1 95 ? -19.536 -15.094 11.753 1.00 65.75 95 ARG A CA 1
ATOM 803 C C . ARG A 1 95 ? -20.652 -16.109 11.527 1.00 65.75 95 ARG A C 1
ATOM 805 O O . ARG A 1 95 ? -21.653 -16.069 12.243 1.00 65.75 95 ARG A O 1
ATOM 812 N N . ASN A 1 96 ? -20.480 -17.013 10.564 1.00 62.78 96 ASN A N 1
ATOM 813 C CA . ASN A 1 96 ? -21.432 -18.084 10.279 1.00 62.78 96 ASN A CA 1
ATOM 814 C C . ASN A 1 96 ? -21.492 -19.142 11.399 1.00 62.78 96 ASN A C 1
ATOM 816 O O . ASN A 1 96 ? -22.467 -19.890 11.487 1.00 62.78 96 ASN A O 1
ATOM 820 N N . LYS A 1 97 ? -20.508 -19.185 12.309 1.00 69.25 97 LYS A N 1
ATOM 821 C CA . LYS A 1 97 ? -20.600 -19.984 13.539 1.00 69.25 97 LYS A CA 1
ATOM 822 C C . LYS A 1 97 ? -21.515 -19.262 14.532 1.00 69.25 97 LYS A C 1
ATOM 824 O O . LYS A 1 97 ? -21.141 -18.244 15.107 1.00 69.25 97 LYS A O 1
ATOM 829 N N . GLU A 1 98 ? -22.706 -19.814 14.775 1.00 64.88 98 GLU A N 1
ATOM 830 C CA . GLU A 1 98 ? -23.776 -19.183 15.576 1.00 64.88 98 GLU A CA 1
ATOM 831 C C . GLU A 1 98 ? -23.365 -18.738 16.998 1.00 64.88 98 GLU A C 1
ATOM 833 O O . GLU A 1 98 ? -24.044 -17.907 17.610 1.00 64.88 98 GLU A O 1
ATOM 838 N N . GLU A 1 99 ? -22.254 -19.255 17.531 1.00 78.56 99 GLU A N 1
ATOM 839 C CA . GLU A 1 99 ? -21.805 -19.033 18.908 1.00 78.56 99 GLU A CA 1
ATOM 840 C C . GLU A 1 99 ? -20.663 -18.016 19.069 1.00 78.56 99 GLU A C 1
ATOM 842 O O . GLU A 1 99 ? -20.290 -17.715 20.206 1.00 78.56 99 GLU A O 1
ATOM 847 N N . ILE A 1 100 ? -20.127 -17.446 17.982 1.00 84.06 100 ILE A N 1
ATOM 848 C CA . ILE A 1 100 ? -18.932 -16.587 18.022 1.00 84.06 100 ILE A CA 1
ATOM 849 C C . ILE A 1 100 ? -19.253 -15.166 17.537 1.00 84.06 100 ILE A C 1
ATOM 851 O O . ILE A 1 100 ? -19.992 -14.957 16.578 1.00 84.06 100 ILE A O 1
ATOM 855 N N . THR A 1 101 ? -18.692 -14.168 18.219 1.00 85.50 101 THR A N 1
ATOM 856 C CA . THR A 1 101 ? -18.654 -12.772 17.773 1.00 85.50 101 THR A CA 1
ATOM 857 C C . THR A 1 101 ? -17.229 -12.421 17.375 1.00 85.50 101 THR A C 1
ATOM 859 O O . THR A 1 101 ? -16.308 -12.559 18.181 1.00 85.50 101 THR A O 1
ATOM 862 N N . VAL A 1 102 ? -17.068 -11.924 16.149 1.00 87.25 102 VAL A N 1
ATOM 863 C CA . VAL A 1 102 ? -15.799 -11.403 15.629 1.00 87.25 102 VAL A CA 1
ATOM 864 C C . VAL A 1 102 ? -15.700 -9.910 15.940 1.00 87.25 102 VAL A C 1
ATOM 866 O O . VAL A 1 102 ? -16.613 -9.142 15.633 1.00 87.25 102 VAL A O 1
ATOM 869 N N . MET A 1 103 ? -14.590 -9.499 16.541 1.00 90.25 103 MET A N 1
ATOM 870 C CA . MET A 1 103 ? -14.260 -8.116 16.885 1.00 90.25 103 MET A CA 1
ATOM 871 C C . MET A 1 103 ? -12.989 -7.707 16.144 1.00 90.25 103 MET A C 1
ATOM 873 O O . MET A 1 103 ? -12.100 -8.528 15.936 1.00 90.25 103 MET A O 1
ATOM 877 N N . LYS A 1 104 ? -12.869 -6.439 15.752 1.00 91.88 104 LYS A N 1
ATOM 878 C CA . LYS A 1 104 ? -11.645 -5.941 15.105 1.00 91.88 104 LYS A CA 1
ATOM 879 C C . LYS A 1 104 ? -10.591 -5.646 16.160 1.00 91.88 104 LYS A C 1
ATOM 881 O O . LYS A 1 104 ? -10.904 -4.996 17.160 1.00 91.88 104 LYS A O 1
ATOM 886 N N . LYS A 1 105 ? -9.360 -6.106 15.940 1.00 92.00 105 LYS A N 1
ATOM 887 C CA . LYS A 1 105 ? -8.261 -5.910 16.886 1.00 92.00 105 LYS A CA 1
ATOM 888 C C . LYS A 1 105 ? -7.647 -4.522 16.725 1.00 92.00 105 LYS A C 1
ATOM 890 O O . LYS A 1 105 ? -7.334 -4.084 15.621 1.00 92.00 105 LYS A O 1
ATOM 895 N N . LEU A 1 106 ? -7.436 -3.842 17.845 1.00 92.75 106 LEU A N 1
ATOM 896 C CA . LEU A 1 106 ? -6.672 -2.608 17.941 1.00 92.75 106 LEU A CA 1
ATOM 897 C C . LEU A 1 106 ? -5.526 -2.819 18.949 1.00 92.75 106 LEU A C 1
ATOM 899 O O . LEU A 1 106 ? -5.790 -2.844 20.154 1.00 92.75 106 LEU A O 1
ATOM 903 N N . PRO A 1 107 ? -4.265 -2.949 18.487 1.00 90.38 107 PRO A N 1
ATOM 904 C CA . PRO A 1 107 ? -3.129 -3.257 19.362 1.00 90.38 107 PRO A CA 1
ATOM 905 C C . PRO A 1 107 ? -2.911 -2.214 20.464 1.00 90.38 107 PRO A C 1
ATOM 907 O O . PRO A 1 107 ? -2.730 -2.550 21.628 1.00 90.38 107 PRO A O 1
ATOM 910 N N . SER A 1 108 ? -2.973 -0.925 20.116 1.00 91.81 108 SER A N 1
ATOM 911 C CA . SER A 1 108 ? -2.874 0.163 21.089 1.00 91.81 108 SER A CA 1
ATOM 912 C C . SER A 1 108 ? -3.936 1.223 20.845 1.00 91.81 108 SER A C 1
ATOM 914 O O . SER A 1 108 ? -4.266 1.548 19.702 1.00 91.81 108 SER A O 1
ATOM 916 N N . PHE A 1 109 ? -4.448 1.833 21.915 1.00 92.12 109 PHE A N 1
ATOM 917 C CA . PHE A 1 109 ? -5.461 2.885 21.815 1.00 92.12 109 PHE A CA 1
ATOM 918 C C . PHE A 1 109 ? -4.882 4.253 21.406 1.00 92.12 109 PHE A C 1
ATOM 920 O O . PHE A 1 109 ? -5.148 5.291 22.016 1.00 92.12 109 PHE A O 1
ATOM 927 N N . THR A 1 110 ? -4.074 4.276 20.349 1.00 91.31 110 THR A N 1
ATOM 928 C CA . THR A 1 110 ? -3.409 5.472 19.827 1.00 91.31 110 THR A CA 1
ATOM 929 C C . THR A 1 110 ? -4.029 5.925 18.507 1.00 91.31 110 THR A C 1
ATOM 931 O O . THR A 1 110 ? -4.558 5.131 17.734 1.00 91.31 110 THR A O 1
ATOM 934 N N . MET A 1 111 ? -3.915 7.219 18.185 1.00 89.94 111 MET A N 1
ATOM 935 C CA . MET A 1 111 ? -4.421 7.754 16.910 1.00 89.94 111 MET A CA 1
ATOM 936 C C . MET A 1 111 ? -3.752 7.092 15.695 1.00 89.94 111 MET A C 1
ATOM 938 O O . MET A 1 111 ? -4.369 6.960 14.640 1.00 89.94 111 MET A O 1
ATOM 942 N N . LYS A 1 112 ? -2.487 6.678 15.838 1.00 91.06 112 LYS A N 1
ATOM 943 C CA . LYS A 1 112 ? -1.736 5.987 14.787 1.00 91.06 112 LYS A CA 1
ATOM 944 C C . LYS A 1 112 ? -2.377 4.643 14.456 1.00 91.06 112 LYS A C 1
ATOM 946 O O . LYS A 1 112 ? -2.612 4.373 13.284 1.00 91.06 112 LYS A O 1
ATOM 951 N N . ASP A 1 113 ? -2.668 3.834 15.467 1.00 91.44 113 ASP A N 1
ATOM 952 C CA . ASP A 1 113 ? -3.223 2.502 15.240 1.00 91.44 113 ASP A CA 1
ATOM 953 C C . ASP A 1 113 ? -4.705 2.557 14.856 1.00 91.44 113 ASP A C 1
ATOM 955 O O . ASP A 1 113 ? -5.127 1.782 14.005 1.00 91.44 113 ASP A O 1
ATOM 959 N N . ILE A 1 114 ? -5.464 3.549 15.345 1.00 91.50 114 ILE A N 1
ATOM 960 C CA . ILE A 1 114 ? -6.827 3.810 14.850 1.00 91.50 114 ILE A CA 1
ATOM 961 C C . ILE A 1 114 ? -6.802 4.108 13.346 1.00 91.50 114 ILE A C 1
ATOM 963 O O . ILE A 1 114 ? -7.581 3.527 12.600 1.00 91.50 114 ILE A O 1
ATOM 967 N N . LYS A 1 115 ? -5.895 4.982 12.883 1.00 91.00 115 LYS A N 1
ATOM 968 C CA . LYS A 1 115 ? -5.765 5.291 11.449 1.00 91.00 115 LYS A CA 1
ATOM 969 C C . LYS A 1 115 ? -5.369 4.067 10.629 1.00 91.00 115 LYS A C 1
ATOM 971 O O . LYS A 1 115 ? -5.976 3.817 9.601 1.00 91.00 115 LYS A O 1
ATOM 976 N N . LYS A 1 116 ? -4.401 3.276 11.100 1.00 91.00 116 LYS A N 1
ATOM 977 C CA . LYS A 1 116 ? -4.024 2.028 10.419 1.00 91.00 116 LYS A CA 1
ATOM 978 C C . LYS A 1 116 ? -5.200 1.065 10.289 1.00 91.00 116 LYS A C 1
ATOM 980 O O . LYS A 1 116 ? -5.357 0.453 9.240 1.00 91.00 116 LYS A O 1
ATOM 985 N N . LEU A 1 117 ? -6.010 0.932 11.340 1.00 90.00 117 LEU A N 1
ATOM 986 C CA . LEU A 1 117 ? -7.189 0.074 11.309 1.00 90.00 117 LEU A CA 1
ATOM 987 C C . LEU A 1 117 ? -8.240 0.607 10.322 1.00 90.00 117 LEU A C 1
ATOM 989 O O . LEU A 1 117 ? -8.816 -0.180 9.576 1.00 90.00 117 LEU A O 1
ATOM 993 N N . GLU A 1 118 ? -8.448 1.927 10.272 1.00 89.69 118 GLU A N 1
ATOM 994 C CA . GLU A 1 118 ? -9.328 2.578 9.289 1.00 89.69 118 GLU A CA 1
ATOM 995 C C . GLU A 1 118 ? -8.849 2.390 7.838 1.00 89.69 118 GLU A C 1
ATOM 997 O O . GLU A 1 118 ? -9.664 2.071 6.976 1.00 89.69 118 GLU A O 1
ATOM 1002 N N . ASP A 1 119 ? -7.553 2.554 7.569 1.00 87.31 119 ASP A N 1
ATOM 1003 C CA . ASP A 1 119 ? -6.975 2.440 6.220 1.00 87.31 119 ASP A CA 1
ATOM 1004 C C . ASP A 1 119 ? -6.870 0.969 5.754 1.00 87.31 119 ASP A C 1
ATOM 1006 O O . ASP A 1 119 ? -7.006 0.650 4.566 1.00 87.31 119 ASP A O 1
ATOM 1010 N N . GLY A 1 120 ? -6.636 0.058 6.702 1.00 84.81 120 GLY A N 1
ATOM 1011 C CA . GLY A 1 120 ? -6.566 -1.383 6.491 1.00 84.81 120 GLY A CA 1
ATOM 1012 C C . GLY A 1 120 ? -7.953 -2.002 6.343 1.00 84.81 120 GLY A C 1
ATOM 1013 O O . GLY A 1 120 ? -8.512 -2.049 5.250 1.00 84.81 120 GLY A O 1
ATOM 1014 N N . ILE A 1 121 ? -8.506 -2.502 7.443 1.00 82.06 121 ILE A N 1
ATOM 1015 C CA . ILE A 1 121 ? -9.757 -3.281 7.467 1.00 82.06 121 ILE A CA 1
ATOM 1016 C C . ILE A 1 121 ? -10.997 -2.370 7.388 1.00 82.06 121 ILE A C 1
ATOM 1018 O O . ILE A 1 121 ? -12.072 -2.794 6.962 1.00 82.06 121 ILE A O 1
ATOM 1022 N N . GLY A 1 122 ? -10.862 -1.108 7.797 1.00 87.19 122 GLY A N 1
ATOM 1023 C CA . GLY A 1 122 ? -11.967 -0.166 7.949 1.00 87.19 122 GLY A CA 1
ATOM 1024 C C . GLY A 1 122 ? -12.661 -0.291 9.305 1.00 87.19 122 GLY A C 1
ATOM 1025 O O . GLY A 1 122 ? -12.545 -1.302 9.997 1.00 87.19 122 GLY A O 1
ATOM 1026 N N . ILE A 1 123 ? -13.417 0.738 9.689 1.00 89.19 123 ILE A N 1
ATOM 1027 C CA . ILE A 1 123 ? -14.245 0.773 10.905 1.00 89.19 123 ILE A CA 1
ATOM 1028 C C . ILE A 1 123 ? -15.635 1.259 10.497 1.00 89.19 123 ILE A C 1
ATOM 1030 O O . ILE A 1 123 ? -15.766 2.386 10.018 1.00 89.19 123 ILE A O 1
ATOM 1034 N N . ASN A 1 124 ? -16.644 0.408 10.676 1.00 87.50 124 ASN A N 1
ATOM 1035 C CA . ASN A 1 124 ? -18.011 0.632 10.221 1.00 87.50 124 ASN A CA 1
ATOM 1036 C C . ASN A 1 124 ? -19.007 0.547 11.378 1.00 87.50 124 ASN A C 1
ATOM 1038 O O . ASN A 1 124 ? -18.770 -0.126 12.384 1.00 87.50 124 ASN A O 1
ATOM 1042 N N . GLU A 1 125 ? -20.165 1.171 11.172 1.00 85.62 125 GLU A N 1
ATOM 1043 C CA . GLU A 1 125 ? -21.282 1.103 12.108 1.00 85.62 125 GLU A CA 1
ATOM 1044 C C . GLU A 1 125 ? -21.683 -0.356 12.374 1.00 85.62 125 GLU A C 1
ATOM 1046 O O . GLU A 1 125 ? -21.819 -1.164 11.455 1.00 85.62 125 GLU A O 1
ATOM 1051 N N . GLY A 1 126 ? -21.836 -0.706 13.653 1.00 84.75 126 GLY A N 1
ATOM 1052 C CA . GLY A 1 126 ? -22.106 -2.081 14.083 1.00 84.75 126 GLY A CA 1
ATOM 1053 C C . GLY A 1 126 ? -20.871 -2.863 14.539 1.00 84.75 126 GLY A C 1
ATOM 1054 O O . GLY A 1 126 ? -21.032 -3.861 15.247 1.00 84.75 126 GLY A O 1
ATOM 1055 N N . ASP A 1 127 ? -19.659 -2.407 14.208 1.00 91.12 127 ASP A N 1
ATOM 1056 C CA . ASP A 1 127 ? -18.432 -3.093 14.611 1.00 91.12 127 ASP A CA 1
ATOM 1057 C C . ASP A 1 127 ? -18.191 -3.015 16.124 1.00 91.12 127 ASP A C 1
ATOM 1059 O O . ASP A 1 127 ? -18.542 -2.041 16.799 1.00 91.12 127 ASP A O 1
ATOM 1063 N N . ILE A 1 128 ? -17.541 -4.052 16.651 1.00 91.88 128 ILE A N 1
ATOM 1064 C CA . ILE A 1 128 ? -17.003 -4.085 18.011 1.00 91.88 128 ILE A CA 1
ATOM 1065 C C . ILE A 1 128 ? -15.481 -4.062 17.892 1.00 91.88 128 ILE A C 1
ATOM 1067 O O . ILE A 1 128 ? -14.902 -4.911 17.211 1.00 91.88 128 ILE A O 1
ATOM 1071 N N . ILE A 1 129 ? -14.836 -3.094 18.541 1.00 93.69 129 ILE A N 1
ATOM 1072 C CA . ILE A 1 129 ? -13.371 -2.973 18.545 1.00 93.69 129 ILE A CA 1
ATOM 1073 C C . ILE A 1 129 ? -12.829 -3.548 19.845 1.00 93.69 129 ILE A C 1
ATOM 1075 O O . ILE A 1 129 ? -13.220 -3.096 20.919 1.00 93.69 129 ILE A O 1
ATOM 1079 N N . TYR A 1 130 ? -11.917 -4.509 19.746 1.00 93.44 130 TYR A N 1
ATOM 1080 C CA . TYR A 1 130 ? -11.140 -5.011 20.871 1.00 93.44 130 TYR A CA 1
ATOM 1081 C C . TYR A 1 130 ? -9.835 -4.232 20.988 1.00 93.44 130 TYR A C 1
ATOM 1083 O O . TYR A 1 130 ? -9.046 -4.198 20.048 1.00 93.44 130 TYR A O 1
ATOM 1091 N N . ILE A 1 131 ? -9.611 -3.607 22.138 1.00 93.12 131 ILE A N 1
ATOM 1092 C CA . ILE A 1 131 ? -8.407 -2.840 22.438 1.00 93.12 131 ILE A CA 1
ATOM 1093 C C . ILE A 1 131 ? -7.544 -3.646 23.404 1.00 93.12 131 ILE A C 1
ATOM 1095 O O . ILE A 1 131 ? -7.943 -3.861 24.552 1.00 93.12 131 ILE A O 1
ATOM 1099 N N . GLU A 1 132 ? -6.364 -4.040 22.934 1.00 90.00 132 GLU A N 1
ATOM 1100 C CA . GLU A 1 132 ? -5.392 -4.812 23.713 1.00 90.00 132 GLU A CA 1
ATOM 1101 C C . GLU A 1 132 ? -4.681 -3.922 24.742 1.00 90.00 132 GLU A C 1
ATOM 1103 O O . GLU A 1 132 ? -4.726 -4.210 25.933 1.00 90.00 132 GLU A O 1
ATOM 1108 N N . ASP A 1 133 ? -4.129 -2.776 24.321 1.00 90.06 133 ASP A N 1
ATOM 1109 C CA . ASP A 1 133 ? -3.607 -1.757 25.240 1.00 90.06 133 ASP A CA 1
ATOM 1110 C C . ASP A 1 133 ? -4.479 -0.479 25.266 1.00 90.06 133 ASP A C 1
ATOM 1112 O O . ASP A 1 133 ? -4.325 0.419 24.423 1.00 90.06 133 ASP A O 1
ATOM 1116 N N . PRO A 1 134 ? -5.391 -0.338 26.252 1.00 87.19 134 PRO A N 1
ATOM 1117 C CA . PRO A 1 134 ? -6.254 0.833 26.396 1.00 87.19 134 PRO A CA 1
ATOM 1118 C C . PRO A 1 134 ? -5.576 2.057 27.034 1.00 87.19 134 PRO A C 1
ATOM 1120 O O . PRO A 1 134 ? -6.224 3.102 27.167 1.00 87.19 134 PRO A O 1
ATOM 1123 N N . SER A 1 135 ? -4.308 1.968 27.449 1.00 84.50 135 SER A N 1
ATOM 1124 C CA . SER A 1 135 ? -3.642 3.018 28.236 1.00 84.50 135 SER A CA 1
ATOM 1125 C C . SER A 1 135 ? -3.365 4.308 27.450 1.00 84.50 135 SER A C 1
ATOM 1127 O O . SER A 1 135 ? -3.347 5.395 28.033 1.00 84.50 135 SER A O 1
ATOM 1129 N N . GLY A 1 136 ? -3.192 4.207 26.128 1.00 77.25 136 GLY A N 1
ATOM 1130 C CA . GLY A 1 136 ? -2.717 5.302 25.276 1.00 77.25 136 GLY A CA 1
ATOM 1131 C C . GLY A 1 136 ? -3.770 6.304 24.785 1.00 77.25 136 GLY A C 1
ATOM 1132 O O . GLY A 1 136 ? -3.401 7.308 24.171 1.00 77.25 136 GLY A O 1
ATOM 1133 N N . GLY A 1 137 ? -5.065 6.065 25.013 1.00 78.25 137 GLY A N 1
ATOM 1134 C CA . GLY A 1 137 ? -6.126 6.880 24.413 1.00 78.25 137 GLY A CA 1
ATOM 1135 C C . GLY A 1 137 ? -6.838 7.823 25.377 1.00 78.25 137 GLY A C 1
ATOM 1136 O O . GLY A 1 137 ? -7.198 7.465 26.502 1.00 78.25 137 GLY A O 1
ATOM 1137 N N . GLY A 1 138 ? -7.053 9.053 24.906 1.00 85.69 138 GLY A N 1
ATOM 1138 C CA . GLY A 1 138 ? -7.804 10.106 25.593 1.00 85.69 138 GLY A CA 1
ATOM 1139 C C . GLY A 1 138 ? -9.215 10.309 25.030 1.00 85.69 138 GLY A C 1
ATOM 1140 O O . GLY A 1 138 ? -9.715 9.500 24.248 1.00 85.69 138 GLY A O 1
ATOM 1141 N N . SER A 1 139 ? -9.845 11.428 25.397 1.00 88.00 139 SER A N 1
ATOM 1142 C CA . SER A 1 139 ? -11.194 11.800 24.943 1.00 88.00 139 SER A CA 1
ATOM 1143 C C . SER A 1 139 ? -11.310 11.898 23.418 1.00 88.00 139 SER A C 1
ATOM 1145 O O . SER A 1 139 ? -12.269 11.385 22.859 1.00 88.00 139 SER A O 1
ATOM 1147 N N . THR A 1 140 ? -10.319 12.471 22.730 1.00 89.25 140 THR A N 1
ATOM 1148 C CA . THR A 1 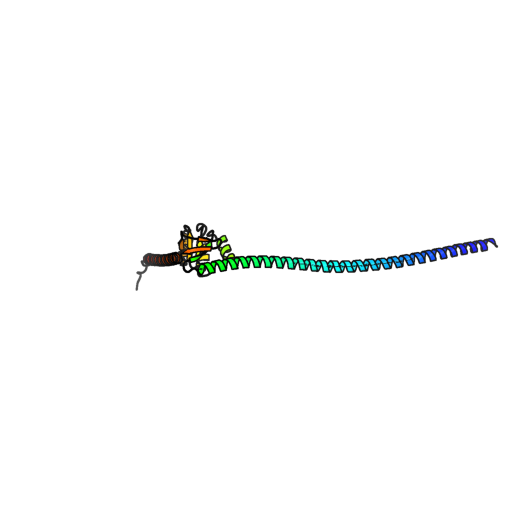140 ? -10.345 12.630 21.263 1.00 89.25 140 THR A CA 1
ATOM 1149 C C . THR A 1 140 ? -10.367 11.294 20.517 1.00 89.25 140 THR A C 1
ATOM 1151 O O . THR A 1 140 ? -11.108 11.133 19.551 1.00 89.25 140 THR A O 1
ATOM 1154 N N . ASN A 1 141 ? -9.574 10.314 20.962 1.00 90.81 141 ASN A N 1
ATOM 1155 C CA . ASN A 1 141 ? -9.566 8.983 20.345 1.00 90.81 141 ASN A CA 1
ATOM 1156 C C . ASN A 1 141 ? -10.886 8.250 20.619 1.00 90.81 141 ASN A C 1
ATOM 1158 O O . ASN A 1 141 ? -11.393 7.554 19.743 1.00 90.81 141 ASN A O 1
ATOM 1162 N N . ALA A 1 142 ? -11.437 8.422 21.826 1.00 90.56 142 ALA A N 1
ATOM 1163 C CA . ALA A 1 142 ? -12.717 7.839 22.211 1.00 90.56 142 ALA A CA 1
ATOM 1164 C C . ALA A 1 142 ? -13.868 8.402 21.373 1.00 90.56 142 ALA A C 1
ATOM 1166 O O . ALA A 1 142 ? -14.656 7.623 20.854 1.00 90.56 142 ALA A O 1
ATOM 1167 N N . GLU A 1 143 ? -13.906 9.721 21.172 1.00 89.69 143 GLU A N 1
ATOM 1168 C CA . GLU A 1 143 ? -14.883 10.396 20.311 1.00 89.69 143 GLU A CA 1
ATOM 1169 C C . GLU A 1 143 ? -14.870 9.832 18.890 1.00 89.69 143 GLU A C 1
ATOM 1171 O O . GLU A 1 143 ? -15.889 9.362 18.387 1.00 89.69 143 GLU A O 1
ATOM 1176 N N . LYS A 1 144 ? -13.680 9.772 18.284 1.00 89.38 144 LYS A N 1
ATOM 1177 C CA . LYS A 1 144 ? -13.512 9.290 16.913 1.00 89.38 144 LYS A CA 1
ATOM 1178 C C . LYS A 1 144 ? -14.003 7.851 16.718 1.00 89.38 144 LYS A C 1
ATOM 1180 O O . LYS A 1 144 ? -14.561 7.537 15.671 1.00 89.38 144 LYS A O 1
ATOM 1185 N N . LEU A 1 145 ? -13.769 6.972 17.696 1.00 89.81 145 LEU A N 1
ATOM 1186 C CA . LEU A 1 145 ? -14.274 5.600 17.635 1.00 89.81 145 LEU A CA 1
ATOM 1187 C C . LEU A 1 145 ? -15.778 5.540 17.908 1.00 89.81 145 LEU A C 1
ATOM 1189 O O . LEU A 1 145 ? -16.486 4.849 17.184 1.00 89.81 145 LEU A O 1
ATOM 1193 N N . SER A 1 146 ? -16.270 6.269 18.912 1.00 88.44 146 SER A N 1
ATOM 1194 C CA . SER A 1 146 ? -17.671 6.211 19.351 1.00 88.44 146 SER A CA 1
ATOM 1195 C C . SER A 1 146 ? -18.689 6.570 18.270 1.00 88.44 146 SER A C 1
ATOM 1197 O O . SER A 1 146 ? -19.777 6.013 18.254 1.00 88.44 146 SER A O 1
ATOM 1199 N N . GLU A 1 147 ? -18.333 7.445 17.328 1.00 84.06 147 GLU A N 1
ATOM 1200 C CA . GLU A 1 147 ? -19.215 7.809 16.211 1.00 84.06 147 GLU A CA 1
ATOM 1201 C C . GLU A 1 147 ? -19.427 6.668 15.205 1.00 84.06 147 GLU A C 1
ATOM 1203 O O . GLU A 1 147 ? -20.355 6.722 14.403 1.00 84.06 147 GLU A O 1
ATOM 1208 N N . LYS A 1 148 ? -18.556 5.653 15.214 1.00 86.75 148 LYS A N 1
ATOM 1209 C CA . LYS A 1 148 ? -18.498 4.626 14.168 1.00 86.75 148 LYS A CA 1
ATOM 1210 C C . LYS A 1 148 ? -18.754 3.215 14.664 1.00 86.75 148 LYS A C 1
ATOM 1212 O O . LYS A 1 148 ? -18.898 2.332 13.835 1.00 86.75 148 LYS A O 1
ATOM 1217 N N . VAL A 1 149 ? -18.751 2.959 15.969 1.00 91.88 149 VAL A N 1
ATOM 1218 C CA . VAL A 1 149 ? -18.713 1.589 16.511 1.00 91.88 149 VAL A CA 1
ATOM 1219 C C . VAL A 1 149 ? -19.877 1.327 17.450 1.00 91.88 149 VAL A C 1
ATOM 1221 O O . VAL A 1 149 ? -20.372 2.222 18.128 1.00 91.88 149 VAL A O 1
ATOM 1224 N N . ARG A 1 150 ? -20.296 0.064 17.531 1.00 90.44 150 ARG A N 1
ATOM 1225 C CA . ARG A 1 150 ? -21.382 -0.370 18.418 1.00 90.44 150 ARG A CA 1
ATOM 1226 C C . ARG A 1 150 ? -20.925 -0.531 19.863 1.00 90.44 150 ARG A C 1
ATOM 1228 O O . ARG A 1 150 ? -21.703 -0.282 20.779 1.00 90.44 150 ARG A O 1
ATOM 1235 N N . ALA A 1 151 ? -19.710 -1.028 20.075 1.00 92.00 151 ALA A N 1
ATOM 1236 C CA . ALA A 1 151 ? -19.160 -1.264 21.405 1.00 92.00 151 ALA A CA 1
ATOM 1237 C C . ALA A 1 151 ? -17.630 -1.311 21.372 1.00 92.00 151 ALA A C 1
ATOM 1239 O O . ALA A 1 151 ? -17.021 -1.592 20.338 1.00 92.00 151 ALA A O 1
ATOM 1240 N N . ILE A 1 152 ? -17.018 -1.099 22.534 1.00 92.94 152 ILE A N 1
ATOM 1241 C CA . ILE A 1 152 ? -15.579 -1.257 22.734 1.00 92.94 152 ILE A CA 1
ATOM 1242 C C . ILE A 1 152 ? -15.333 -2.378 23.740 1.00 92.94 152 ILE A C 1
ATOM 1244 O O . ILE A 1 152 ? -15.810 -2.326 24.873 1.00 92.94 152 ILE A O 1
ATOM 1248 N N . ALA A 1 153 ? -14.552 -3.369 23.340 1.00 92.75 153 ALA A N 1
ATOM 1249 C CA . ALA A 1 153 ? -14.027 -4.404 24.206 1.00 92.75 153 ALA A CA 1
ATOM 1250 C C . ALA A 1 153 ? -12.603 -4.074 24.654 1.00 92.75 153 ALA A C 1
ATOM 1252 O O . ALA A 1 153 ? -11.822 -3.508 23.896 1.00 92.75 153 ALA A O 1
ATOM 1253 N N . LEU A 1 154 ? -12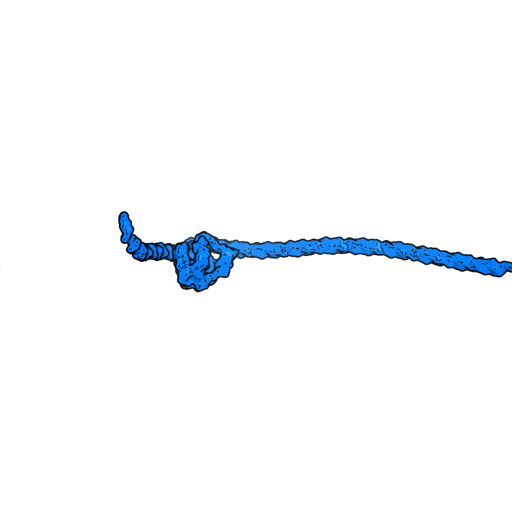.276 -4.394 25.902 1.00 91.56 154 LEU A N 1
ATOM 1254 C CA . LEU A 1 154 ? -11.034 -3.971 26.537 1.00 91.56 154 LEU A CA 1
ATOM 1255 C C . LEU A 1 154 ? -10.442 -5.115 27.355 1.00 91.56 154 LEU A C 1
ATOM 1257 O O . LEU A 1 154 ? -11.163 -5.706 28.170 1.00 91.56 154 LEU A O 1
ATOM 1261 N N . ASP A 1 155 ? -9.130 -5.293 27.250 1.00 82.00 155 ASP A N 1
ATOM 1262 C CA . ASP A 1 155 ? -8.333 -5.948 28.284 1.00 82.00 155 ASP A CA 1
ATOM 1263 C C . ASP A 1 155 ? -7.582 -4.884 29.101 1.00 82.00 155 ASP A C 1
ATOM 1265 O O . ASP A 1 155 ? -6.530 -4.373 28.733 1.00 82.00 155 ASP A O 1
ATOM 1269 N N . GLY A 1 156 ? -8.201 -4.432 30.197 1.00 82.56 156 GLY A N 1
ATOM 1270 C CA . GLY A 1 156 ? -7.577 -3.476 31.115 1.00 82.56 156 GLY A CA 1
ATOM 1271 C C . GLY A 1 156 ? -8.442 -2.276 31.499 1.00 82.56 156 GLY A C 1
ATOM 1272 O O . GLY A 1 156 ? -9.654 -2.380 31.735 1.00 82.56 156 GLY A O 1
ATOM 1273 N N . LYS A 1 157 ? -7.794 -1.121 31.696 1.00 83.38 157 LYS A N 1
ATOM 1274 C CA . LYS A 1 157 ? -8.426 0.114 32.185 1.00 83.38 157 LYS A CA 1
ATOM 1275 C C . LYS A 1 157 ? -8.182 1.265 31.214 1.00 83.38 157 LYS A C 1
ATOM 1277 O O . LYS A 1 157 ? -7.044 1.624 30.948 1.00 83.38 157 LYS A O 1
ATOM 1282 N N . LEU A 1 158 ? -9.270 1.886 30.769 1.00 85.50 158 LEU A N 1
ATOM 1283 C CA . LEU A 1 158 ? -9.229 3.153 30.043 1.00 85.50 158 LEU A CA 1
ATOM 1284 C C . LEU A 1 158 ? -8.809 4.310 30.952 1.00 85.50 158 LEU A C 1
ATOM 1286 O O . LEU A 1 158 ? -9.088 4.311 32.158 1.00 85.50 158 LEU A O 1
ATOM 1290 N N . SER A 1 159 ? -8.244 5.345 30.334 1.00 87.31 159 SER A N 1
ATOM 1291 C CA . SER A 1 159 ? -8.085 6.650 30.968 1.00 87.31 159 SER A CA 1
ATOM 1292 C C . SER A 1 159 ? -9.449 7.224 31.389 1.00 87.31 159 SER A C 1
ATOM 1294 O O . SER A 1 159 ? -10.481 6.972 30.756 1.00 87.31 159 SER A O 1
ATOM 1296 N N . HIS A 1 160 ? -9.474 8.006 32.475 1.00 84.88 160 HIS A N 1
ATOM 1297 C CA . HIS A 1 160 ? -10.708 8.642 32.952 1.00 84.88 160 HIS A CA 1
ATOM 1298 C C . HIS A 1 160 ? -11.386 9.511 31.869 1.00 84.88 160 HIS A C 1
ATOM 1300 O O . HIS A 1 160 ? -12.588 9.326 31.659 1.00 84.88 160 HIS A O 1
ATOM 1306 N N . PRO A 1 161 ? -10.648 10.349 31.103 1.00 87.12 161 PRO A N 1
ATOM 1307 C CA . PRO A 1 161 ? -11.237 11.146 30.026 1.00 87.12 161 PRO A CA 1
ATOM 1308 C C . PRO A 1 161 ? -11.844 10.305 28.896 1.00 87.12 161 PRO A C 1
ATOM 1310 O O . PRO A 1 161 ? -12.925 10.626 28.409 1.00 87.12 161 PRO A O 1
ATOM 1313 N N . ALA A 1 162 ? -11.189 9.212 28.486 1.00 88.81 162 ALA A N 1
ATOM 1314 C CA . ALA A 1 162 ? -11.728 8.334 27.447 1.00 88.81 162 ALA A CA 1
ATOM 1315 C C . ALA A 1 162 ? -13.010 7.633 27.910 1.00 88.81 162 ALA A C 1
ATOM 1317 O O . ALA A 1 162 ? -14.004 7.592 27.188 1.00 88.81 162 ALA A O 1
ATOM 1318 N N . LYS A 1 163 ? -13.011 7.122 29.147 1.00 87.50 163 LYS A N 1
ATOM 1319 C CA . LYS A 1 163 ? -14.179 6.453 29.724 1.00 87.50 163 LYS A CA 1
ATOM 1320 C C . LYS A 1 163 ? -15.388 7.382 29.814 1.00 87.50 163 LYS A C 1
ATOM 1322 O O . LYS A 1 163 ? -16.497 6.952 29.516 1.00 87.50 163 LYS A O 1
ATOM 1327 N N . GLN A 1 164 ? -15.183 8.629 30.236 1.00 86.50 164 GLN A N 1
ATOM 1328 C CA . GLN A 1 164 ? -16.258 9.614 30.303 1.00 86.50 164 GLN A CA 1
ATOM 1329 C C . GLN A 1 164 ? -16.828 9.900 28.910 1.00 86.50 164 GLN A C 1
ATOM 1331 O O . GLN A 1 164 ? -18.043 9.859 28.734 1.00 86.50 164 GLN A O 1
ATOM 1336 N N . LYS A 1 165 ? -15.964 10.064 27.903 1.00 90.50 165 LYS A N 1
ATOM 1337 C CA . LYS A 1 165 ? -16.407 10.304 26.528 1.00 90.50 165 LYS A CA 1
ATOM 1338 C C . LYS A 1 165 ? -17.234 9.148 25.954 1.00 90.50 165 LYS A C 1
ATOM 1340 O O . LYS A 1 165 ? -18.246 9.398 25.308 1.00 90.50 165 LYS A O 1
ATOM 1345 N N . PHE A 1 166 ? -16.871 7.894 26.235 1.00 90.00 166 PHE A N 1
ATOM 1346 C CA . PHE A 1 166 ? -17.685 6.734 25.841 1.00 90.00 166 PHE A CA 1
ATOM 1347 C C . PHE A 1 166 ? -19.059 6.696 26.535 1.00 90.00 166 PHE A C 1
ATOM 1349 O O . PHE A 1 166 ? -20.044 6.288 25.928 1.00 90.00 166 PHE A O 1
ATOM 1356 N N . ILE A 1 167 ? -19.161 7.161 27.787 1.00 86.88 167 ILE A N 1
ATOM 1357 C CA . ILE A 1 167 ? -20.452 7.285 28.489 1.00 86.88 167 ILE A CA 1
ATOM 1358 C C . ILE A 1 167 ? -21.316 8.382 27.858 1.00 86.88 167 ILE A C 1
ATOM 1360 O O . ILE A 1 167 ? -22.512 8.178 27.641 1.00 86.88 167 ILE A O 1
ATOM 1364 N N . GLU A 1 168 ? -20.720 9.536 27.556 1.00 86.94 168 GLU A N 1
ATOM 1365 C CA . GLU A 1 168 ? -21.406 10.665 26.918 1.00 86.94 168 GLU A CA 1
ATOM 1366 C C . GLU A 1 168 ? -22.011 10.253 25.571 1.00 86.94 168 GLU A C 1
ATOM 1368 O O . GLU A 1 168 ? -23.203 10.472 25.341 1.00 86.94 168 GLU A O 1
ATOM 1373 N N . THR A 1 169 ? -21.209 9.571 24.751 1.00 86.56 169 THR A N 1
ATOM 1374 C CA . THR A 1 169 ? -21.546 9.075 23.404 1.00 86.56 169 THR A CA 1
ATOM 1375 C C . THR A 1 169 ? -22.339 7.765 23.400 1.00 86.56 169 THR A C 1
ATOM 1377 O O . THR A 1 169 ? -22.619 7.222 22.339 1.00 86.56 169 THR A O 1
ATOM 1380 N N . GLU A 1 170 ? -22.719 7.246 24.573 1.00 85.81 170 GLU A N 1
ATOM 1381 C CA . GLU A 1 170 ? -23.496 6.005 24.730 1.00 85.81 170 GLU A CA 1
ATOM 1382 C C . GLU A 1 170 ? -22.845 4.757 24.119 1.00 85.81 170 GLU A C 1
ATOM 1384 O O . GLU A 1 170 ? -23.520 3.761 23.876 1.00 85.81 170 GLU A O 1
ATOM 1389 N N . THR A 1 171 ? -21.525 4.774 23.934 1.00 89.31 171 THR A N 1
ATOM 1390 C CA . THR A 1 171 ? -20.772 3.629 23.420 1.00 89.31 171 THR A CA 1
ATOM 1391 C C . THR A 1 171 ? -20.395 2.694 24.574 1.00 89.31 171 THR A C 1
ATOM 1393 O O . THR A 1 171 ? -19.529 3.036 25.387 1.00 89.31 171 THR A O 1
ATOM 1396 N N . PRO A 1 172 ? -21.012 1.506 24.699 1.00 90.62 172 PRO A N 1
ATOM 1397 C CA . PRO A 1 172 ? -20.744 0.593 25.801 1.00 90.62 172 PRO A CA 1
ATOM 1398 C C . PRO A 1 172 ? -19.301 0.088 25.769 1.00 90.62 172 PRO A C 1
ATOM 1400 O O . PRO A 1 172 ? -18.794 -0.354 24.738 1.00 90.62 172 PRO A O 1
AT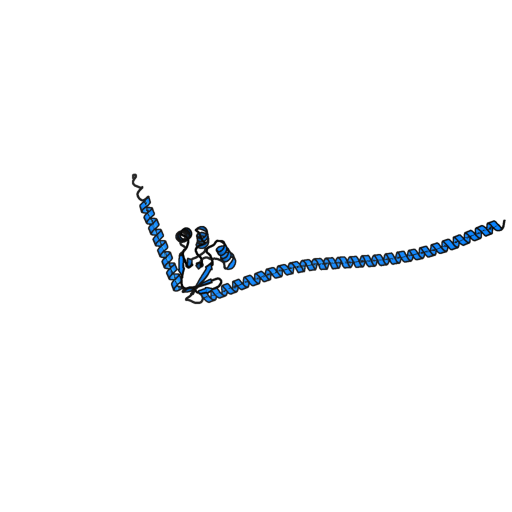OM 1403 N N . THR A 1 173 ? -18.659 0.104 26.938 1.00 91.06 173 THR A N 1
ATOM 1404 C CA . THR A 1 173 ? -17.341 -0.509 27.144 1.00 91.06 173 THR A CA 1
ATOM 1405 C C . THR A 1 173 ? -17.488 -1.808 27.928 1.00 91.06 173 THR A C 1
ATOM 1407 O O . THR A 1 173 ? -18.076 -1.828 29.013 1.00 91.06 173 THR A O 1
ATOM 1410 N N . ILE A 1 174 ? -16.952 -2.898 27.386 1.00 92.00 174 ILE A N 1
ATOM 1411 C CA . ILE A 1 174 ? -17.011 -4.236 27.976 1.00 92.00 174 ILE A CA 1
ATOM 1412 C C . ILE A 1 174 ? -15.606 -4.754 28.262 1.00 92.00 174 ILE A C 1
ATOM 1414 O O . ILE A 1 174 ? -14.658 -4.461 27.540 1.00 92.00 174 ILE A O 1
ATOM 1418 N N . LYS A 1 175 ? -15.477 -5.546 29.325 1.00 88.88 175 LYS A N 1
ATOM 1419 C CA . LYS A 1 175 ? -14.245 -6.277 29.625 1.00 88.88 175 LYS A CA 1
ATOM 1420 C C . LYS A 1 175 ? -14.374 -7.719 29.179 1.00 88.88 175 LYS A C 1
ATOM 1422 O O . LYS A 1 175 ? -15.377 -8.366 29.505 1.00 88.88 175 LYS A O 1
ATOM 1427 N N . ILE A 1 176 ? -13.374 -8.224 28.474 1.00 85.69 176 ILE A N 1
ATOM 1428 C CA . ILE A 1 176 ? -13.331 -9.609 28.007 1.00 85.69 176 ILE A CA 1
ATOM 1429 C C . ILE A 1 176 ? -11.995 -10.196 28.440 1.00 85.69 176 ILE A C 1
ATOM 1431 O O . ILE A 1 176 ? -10.973 -9.552 28.265 1.00 85.69 176 ILE A O 1
ATOM 1435 N N . GLU A 1 177 ? -12.045 -11.377 29.048 1.00 76.81 177 GLU A N 1
ATOM 1436 C CA . GLU A 1 177 ? -10.866 -12.097 29.549 1.00 76.81 177 GLU A CA 1
ATOM 1437 C C . GLU A 1 177 ? -10.603 -13.363 28.719 1.00 76.81 177 GLU A C 1
ATOM 1439 O O . GLU A 1 177 ? -9.461 -13.765 28.550 1.00 76.81 177 GLU A O 1
ATOM 1444 N N . GLU A 1 178 ? -11.656 -13.974 28.167 1.00 80.25 178 GLU A N 1
ATOM 1445 C CA . GLU A 1 178 ? -11.567 -15.146 27.294 1.00 80.25 178 GLU A CA 1
ATOM 1446 C C . GLU A 1 178 ? -11.759 -14.714 25.840 1.00 80.25 178 GLU A C 1
ATOM 1448 O O . GLU A 1 178 ? -12.875 -14.402 25.407 1.00 80.25 178 GLU A O 1
ATOM 1453 N N . THR A 1 179 ? -10.656 -14.671 25.103 1.00 84.81 179 THR A N 1
ATOM 1454 C CA . THR A 1 179 ? -10.619 -14.327 23.685 1.00 84.81 179 THR A CA 1
ATOM 1455 C C . THR A 1 179 ? -9.687 -15.261 22.925 1.00 84.81 179 THR A C 1
ATOM 1457 O O . THR A 1 179 ? -8.666 -15.710 23.442 1.00 84.81 179 THR A O 1
ATOM 1460 N N . GLU A 1 180 ? -10.040 -15.539 21.676 1.00 84.44 180 GLU A N 1
ATOM 1461 C CA . GLU A 1 180 ? -9.148 -16.163 20.704 1.00 84.44 180 GLU A CA 1
ATOM 1462 C C . GLU A 1 180 ? -8.607 -15.066 19.786 1.00 84.44 180 GLU A C 1
ATOM 1464 O O . GLU A 1 180 ? -9.377 -14.362 19.120 1.00 84.44 180 GLU A O 1
ATOM 1469 N N . ASP A 1 181 ? -7.288 -14.900 19.819 1.00 83.56 181 ASP A N 1
ATOM 1470 C CA . ASP A 1 181 ? -6.558 -13.870 19.088 1.00 83.56 181 ASP A CA 1
ATOM 1471 C C . ASP A 1 181 ? -6.182 -14.357 17.685 1.00 83.56 181 ASP A C 1
ATOM 1473 O O . ASP A 1 181 ? -5.604 -15.432 17.523 1.00 83.56 181 ASP A O 1
ATOM 1477 N N . HIS A 1 182 ? -6.496 -13.539 16.689 1.00 80.31 182 HIS A N 1
ATOM 1478 C CA . HIS A 1 182 ? -6.104 -13.690 15.291 1.00 80.31 182 HIS A CA 1
ATOM 1479 C C . HIS A 1 182 ? -5.394 -12.395 14.869 1.00 80.31 182 HIS A C 1
ATOM 1481 O O . HIS A 1 182 ? -5.627 -11.343 15.464 1.00 80.31 182 HIS A O 1
ATOM 1487 N N . ASP A 1 183 ? -4.554 -12.427 13.830 1.00 80.19 183 ASP A N 1
ATOM 1488 C CA . ASP A 1 183 ? -3.684 -11.287 13.464 1.00 80.19 183 ASP A CA 1
ATOM 1489 C C . ASP A 1 183 ? -4.418 -9.932 13.429 1.00 80.19 183 ASP A C 1
ATOM 1491 O O . ASP A 1 183 ? -3.951 -8.932 13.979 1.00 80.19 183 ASP A O 1
ATOM 1495 N N . ASN A 1 184 ? -5.612 -9.917 12.836 1.00 83.19 184 ASN A N 1
ATOM 1496 C CA . ASN A 1 184 ? -6.415 -8.717 12.608 1.00 83.19 184 ASN A CA 1
ATOM 1497 C C . ASN A 1 184 ? -7.725 -8.671 13.418 1.00 83.19 184 ASN A C 1
ATOM 1499 O O . ASN A 1 184 ? -8.408 -7.637 13.463 1.00 83.19 184 ASN A O 1
ATOM 1503 N N . TYR A 1 185 ? -8.089 -9.773 14.074 1.00 87.38 185 TYR A N 1
ATOM 1504 C CA . TYR A 1 185 ? -9.399 -9.962 14.691 1.00 87.38 185 TYR A CA 1
ATOM 1505 C C . TYR A 1 185 ? -9.294 -10.686 16.019 1.00 87.38 185 TYR A C 1
ATOM 1507 O O . TYR A 1 185 ? -8.389 -11.467 16.260 1.00 87.38 185 TYR A O 1
ATOM 1515 N N . VAL A 1 186 ? -10.283 -10.468 16.871 1.00 88.50 186 VAL A N 1
ATOM 1516 C CA . VAL A 1 186 ? -10.420 -11.192 18.126 1.00 88.50 186 VAL A CA 1
ATOM 1517 C C . VAL A 1 186 ? -11.802 -11.804 18.176 1.00 88.50 186 VAL A C 1
ATOM 1519 O O . VAL A 1 186 ? -12.804 -11.135 17.922 1.00 88.50 186 VAL A O 1
ATOM 1522 N N . THR A 1 187 ? -11.862 -13.084 18.505 1.00 86.75 187 THR A N 1
ATOM 1523 C CA . THR A 1 187 ? -13.113 -13.835 18.575 1.00 86.75 187 THR A CA 1
ATOM 1524 C C . THR A 1 187 ? -13.453 -14.181 20.015 1.00 86.75 187 THR A C 1
ATOM 1526 O O . THR A 1 187 ? -12.578 -14.427 20.843 1.00 86.75 187 THR A O 1
ATOM 1529 N N . ALA A 1 188 ? -14.740 -14.123 20.343 1.00 88.38 188 ALA A N 1
ATOM 1530 C CA . ALA A 1 188 ? -15.241 -14.428 21.678 1.00 88.38 188 ALA A CA 1
ATOM 1531 C C . ALA A 1 188 ? -16.662 -14.996 21.609 1.00 88.38 188 ALA A C 1
ATOM 1533 O O . ALA A 1 188 ? -17.358 -14.855 20.603 1.00 88.38 188 ALA A O 1
ATOM 1534 N N . ASN A 1 189 ? -17.125 -15.605 22.702 1.00 86.19 189 ASN A N 1
ATOM 1535 C CA . ASN A 1 189 ? -18.464 -16.186 22.762 1.00 86.19 189 ASN A CA 1
ATOM 1536 C C . ASN A 1 189 ? -19.564 -15.115 22.624 1.00 86.19 189 ASN A C 1
ATOM 1538 O O . ASN A 1 189 ? -19.706 -14.229 23.472 1.00 86.19 189 ASN A O 1
ATOM 1542 N N . LYS A 1 190 ? -20.413 -15.247 21.602 1.00 85.25 190 LYS A N 1
ATOM 1543 C CA . LYS A 1 190 ? -21.458 -14.272 21.258 1.00 85.25 190 LYS A CA 1
ATOM 1544 C C . LYS A 1 190 ? -22.414 -13.972 22.406 1.00 85.25 190 LYS A C 1
ATOM 1546 O O . LYS A 1 190 ? -22.698 -12.807 22.681 1.00 85.25 190 LYS A O 1
ATOM 1551 N N . LYS A 1 191 ? -22.890 -15.004 23.114 1.00 84.12 191 LYS A N 1
ATOM 1552 C CA . LYS A 1 191 ? -23.842 -14.833 24.227 1.00 84.12 191 LYS A CA 1
ATOM 1553 C C . LYS A 1 191 ? -23.222 -14.019 25.358 1.00 84.12 191 LYS A C 1
ATOM 1555 O O . LYS A 1 191 ? -23.888 -13.147 25.912 1.00 84.12 191 LYS A O 1
ATOM 1560 N N . GLN A 1 192 ? -21.955 -14.273 25.682 1.00 86.62 192 GLN A N 1
ATOM 1561 C CA . GLN A 1 192 ? -21.257 -13.517 26.721 1.00 86.62 192 GLN A CA 1
ATOM 1562 C C . GLN A 1 192 ? -21.077 -12.043 26.331 1.00 86.62 192 GLN A C 1
ATOM 1564 O O . GLN A 1 192 ? -21.280 -11.163 27.170 1.00 86.62 192 GLN A O 1
ATOM 1569 N N . ILE A 1 193 ? -20.725 -11.768 25.070 1.00 88.12 193 ILE A N 1
ATOM 1570 C CA . ILE A 1 193 ? -20.533 -10.402 24.565 1.00 88.12 193 ILE A CA 1
ATOM 1571 C C . ILE A 1 193 ? -21.838 -9.616 24.578 1.00 88.12 193 ILE A C 1
ATOM 1573 O O . ILE A 1 193 ? -21.885 -8.540 25.171 1.00 88.12 193 ILE A O 1
ATOM 1577 N N . GLU A 1 194 ? -22.908 -10.170 24.013 1.00 86.50 194 GLU A N 1
ATOM 1578 C CA . GLU A 1 194 ? -24.218 -9.512 23.975 1.00 86.50 194 GLU A CA 1
ATOM 1579 C C . GLU A 1 194 ? -24.735 -9.191 25.384 1.00 86.50 194 GLU A C 1
ATOM 1581 O O . GLU A 1 194 ? -25.125 -8.058 25.667 1.00 86.50 194 GLU A O 1
ATOM 1586 N N . GLN A 1 195 ? -24.623 -10.138 26.323 1.00 88.31 195 GLN A N 1
ATOM 1587 C CA . GLN A 1 195 ? -25.009 -9.908 27.718 1.00 88.31 195 GLN A CA 1
ATOM 1588 C C . GLN A 1 195 ? -24.172 -8.816 28.397 1.00 88.31 195 GLN A C 1
ATOM 1590 O O . GLN A 1 195 ? -24.697 -8.035 29.195 1.00 88.31 195 GLN A O 1
ATOM 1595 N N . LYS A 1 196 ? -22.861 -8.758 28.130 1.00 90.50 196 LYS A N 1
ATOM 1596 C CA . LYS A 1 196 ? -21.984 -7.714 28.682 1.00 90.50 196 LYS A CA 1
ATOM 1597 C C . LYS A 1 196 ? -22.312 -6.342 28.090 1.00 90.50 196 LYS A C 1
ATOM 1599 O O . LYS A 1 196 ? -22.322 -5.367 28.840 1.00 90.50 196 LYS A O 1
ATOM 1604 N N . ILE A 1 197 ? -22.616 -6.270 26.793 1.00 89.06 197 ILE A N 1
ATOM 1605 C CA . ILE A 1 197 ? -23.024 -5.033 26.112 1.00 89.06 197 ILE A CA 1
ATOM 1606 C C . ILE A 1 197 ? -24.339 -4.520 26.699 1.00 89.06 197 ILE A C 1
ATOM 1608 O O . ILE A 1 197 ? -24.413 -3.360 27.100 1.00 89.06 197 ILE A O 1
ATOM 1612 N N . GLU A 1 198 ? -25.351 -5.377 26.830 1.00 88.62 198 GLU A N 1
ATOM 1613 C CA . GLU A 1 198 ? -26.654 -4.991 27.377 1.00 88.62 198 GLU A CA 1
ATOM 1614 C C . GLU A 1 198 ? -26.536 -4.476 28.822 1.00 88.62 198 GLU A C 1
ATOM 1616 O O . GLU A 1 198 ? -27.060 -3.410 29.160 1.00 88.62 198 GLU A O 1
ATOM 1621 N N . LYS A 1 199 ? -25.748 -5.165 29.661 1.00 89.69 199 LYS A N 1
ATOM 1622 C CA . LYS A 1 199 ? -25.434 -4.711 31.026 1.00 89.69 199 LYS A CA 1
ATOM 1623 C C . LYS A 1 199 ? -24.716 -3.359 31.038 1.00 89.69 199 LYS A C 1
ATOM 1625 O O . LYS A 1 199 ? -25.043 -2.512 31.868 1.00 89.69 199 LYS A O 1
ATOM 1630 N N . ALA A 1 200 ? -23.755 -3.138 30.141 1.00 88.88 200 ALA A N 1
ATOM 1631 C CA . ALA A 1 200 ? -23.027 -1.873 30.051 1.00 88.88 200 ALA A CA 1
ATOM 1632 C C . ALA A 1 200 ? -23.949 -0.713 29.632 1.00 88.88 200 ALA A C 1
ATOM 1634 O O . ALA A 1 200 ? -23.922 0.347 30.261 1.00 88.88 200 ALA A O 1
ATOM 1635 N N . ILE A 1 201 ? -24.822 -0.931 28.642 1.00 87.50 201 ILE A N 1
ATOM 1636 C CA . ILE A 1 201 ? -25.830 0.050 28.209 1.00 87.50 201 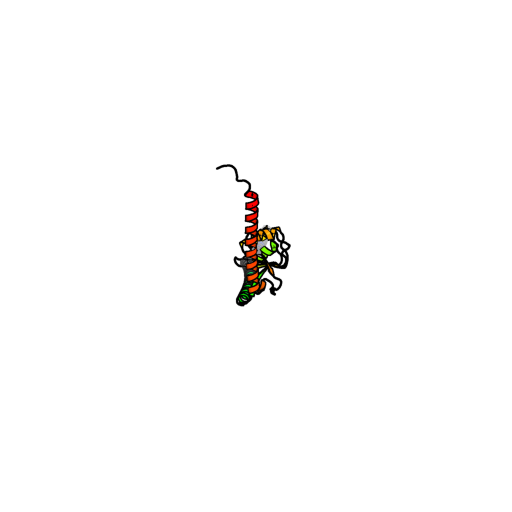ILE A CA 1
ATOM 1637 C C . ILE A 1 201 ? -26.761 0.408 29.373 1.00 87.50 201 ILE A C 1
ATOM 1639 O O . ILE A 1 201 ? -27.038 1.586 29.614 1.00 87.50 201 ILE A O 1
ATOM 1643 N N . GLN A 1 202 ? -27.222 -0.591 30.129 1.00 87.31 202 GLN A N 1
ATOM 1644 C CA . GLN A 1 202 ? -28.096 -0.367 31.278 1.00 87.31 202 GLN A CA 1
ATOM 1645 C C . GLN A 1 202 ? -27.409 0.475 32.366 1.00 87.31 202 GLN A C 1
ATOM 1647 O O . GLN A 1 202 ? -27.986 1.452 32.847 1.00 87.31 202 GLN A O 1
ATOM 1652 N N . GLN A 1 203 ? -26.146 0.174 32.687 1.00 85.44 203 GLN A N 1
ATOM 1653 C CA . GLN A 1 203 ? -25.353 0.960 33.639 1.00 85.44 203 GLN A CA 1
ATOM 1654 C C . GLN A 1 203 ? -25.166 2.413 33.189 1.00 85.44 203 GLN A C 1
ATOM 1656 O O . GLN A 1 203 ? -25.163 3.327 34.014 1.00 85.44 203 GLN A O 1
ATOM 1661 N N . TYR A 1 204 ? -24.999 2.649 31.887 1.00 85.25 204 TYR A N 1
ATOM 1662 C CA . TYR A 1 204 ? -24.812 3.997 31.347 1.00 85.25 204 TYR A CA 1
ATOM 1663 C C . TYR A 1 204 ? -26.106 4.807 31.445 1.00 85.25 204 TYR A C 1
ATOM 1665 O O . TYR A 1 204 ? -26.080 5.955 31.893 1.00 85.25 204 TYR A O 1
ATOM 1673 N N . LYS A 1 205 ? -27.250 4.185 31.133 1.00 82.19 205 LYS A N 1
ATOM 1674 C CA . LYS A 1 205 ? -28.578 4.791 31.320 1.00 82.19 205 LYS A CA 1
ATOM 1675 C C . LYS A 1 205 ? -28.841 5.147 32.783 1.00 82.19 205 LYS A C 1
ATOM 1677 O O . LYS A 1 205 ? -29.383 6.215 33.066 1.00 82.19 205 LYS A O 1
ATOM 1682 N N . GLU A 1 206 ? -28.459 4.280 33.717 1.00 83.19 206 GLU A N 1
ATOM 1683 C CA . GLU A 1 206 ? -28.607 4.532 35.156 1.00 83.19 206 GLU A CA 1
ATOM 1684 C C . GLU A 1 206 ? -27.725 5.687 35.640 1.00 83.19 206 GLU A C 1
ATOM 1686 O O . GLU A 1 206 ? -28.216 6.567 36.348 1.00 83.19 206 GLU A O 1
ATOM 1691 N N . LYS A 1 207 ? -26.462 5.752 35.202 1.00 80.19 207 LYS A N 1
ATOM 1692 C CA . LYS A 1 207 ? -25.560 6.867 35.530 1.00 80.19 207 LYS A CA 1
ATOM 1693 C C . LYS A 1 207 ? -26.061 8.203 35.000 1.00 80.19 207 LYS A C 1
ATOM 1695 O O . LYS A 1 207 ? -26.143 9.152 35.773 1.00 80.19 207 LYS A O 1
ATOM 1700 N N . LYS A 1 208 ? -26.497 8.261 33.736 1.00 76.31 208 LYS A N 1
ATOM 1701 C CA . LYS A 1 208 ? -27.095 9.482 33.172 1.00 76.31 208 LYS A CA 1
ATOM 1702 C C . LYS A 1 208 ? -28.322 9.926 33.972 1.00 76.31 208 LYS A C 1
ATOM 1704 O O . LYS A 1 208 ? -28.471 11.109 34.263 1.00 76.31 208 LYS A O 1
ATOM 1709 N N . LYS A 1 209 ? -29.189 8.992 34.388 1.00 78.69 209 LYS A N 1
ATOM 1710 C CA . LYS A 1 209 ? -30.343 9.307 35.254 1.00 78.69 209 LYS A CA 1
ATOM 1711 C C . LYS A 1 209 ? -29.917 9.876 36.611 1.00 78.69 209 LYS A C 1
ATOM 1713 O O . LYS A 1 209 ? -30.561 10.806 37.093 1.00 78.69 209 LYS A O 1
ATOM 1718 N N . GLN A 1 210 ? -28.862 9.338 37.221 1.00 78.94 210 GLN A N 1
ATOM 1719 C CA . GLN A 1 210 ? -28.327 9.841 38.490 1.00 78.94 210 GLN A CA 1
ATOM 1720 C C . GLN A 1 210 ? -27.712 11.238 38.341 1.00 78.94 210 GLN A C 1
ATOM 1722 O O . GLN A 1 210 ? -27.984 12.099 39.173 1.00 78.94 210 GLN A O 1
ATOM 1727 N N . GLU A 1 211 ? -26.963 11.491 37.267 1.00 77.06 211 GLU A N 1
ATOM 1728 C CA . GLU A 1 211 ? -26.403 12.812 36.943 1.00 77.06 211 GLU A CA 1
ATOM 1729 C C . GLU A 1 211 ? -27.500 13.850 36.671 1.00 77.06 211 GLU A C 1
ATOM 1731 O O . GLU A 1 211 ? -27.449 14.968 37.174 1.00 77.06 211 GLU A O 1
ATOM 1736 N N . LEU A 1 212 ? -28.555 13.469 35.947 1.00 74.19 212 LEU A N 1
ATOM 1737 C CA . LEU A 1 212 ? -29.731 14.317 35.734 1.00 74.19 212 LEU A CA 1
ATOM 1738 C C . LEU A 1 212 ? -30.459 14.636 37.043 1.00 74.19 212 LEU A C 1
ATOM 1740 O O . LEU A 1 212 ? -30.949 15.752 37.221 1.00 74.19 212 LEU A O 1
ATOM 1744 N N . LYS A 1 213 ? -30.553 13.666 37.958 1.00 76.88 213 LYS A N 1
ATOM 1745 C CA . LYS A 1 213 ? -31.202 13.858 39.258 1.00 76.88 213 LYS A CA 1
ATOM 1746 C C . LYS A 1 213 ? -30.381 14.779 40.163 1.00 76.88 213 LYS A C 1
ATOM 1748 O O . LYS A 1 213 ? -30.945 15.714 40.722 1.00 76.88 213 LYS A O 1
ATOM 1753 N N . SER A 1 214 ? -29.066 14.579 40.240 1.00 75.62 214 SER A N 1
ATOM 1754 C CA . SER A 1 214 ? -28.177 15.432 41.035 1.00 75.62 214 SER A CA 1
ATOM 1755 C C . SER A 1 214 ? -28.082 16.854 40.474 1.00 75.62 214 SER A C 1
ATOM 1757 O O . SER A 1 214 ? -28.021 17.813 41.241 1.00 75.62 214 SER A O 1
ATOM 1759 N N . LEU A 1 215 ? -28.157 17.024 39.150 1.00 76.50 215 LEU A N 1
ATOM 1760 C CA . LEU A 1 215 ? -28.234 18.343 38.521 1.00 76.50 215 LEU A CA 1
ATOM 1761 C C . LEU A 1 215 ? -29.558 19.050 38.850 1.00 76.50 215 LEU A C 1
ATOM 1763 O O . LEU A 1 215 ? -29.558 20.234 39.176 1.00 76.50 215 LEU A O 1
ATOM 1767 N N . LYS A 1 216 ? -30.684 18.325 38.832 1.00 72.94 216 LYS A N 1
ATOM 1768 C CA . LYS A 1 216 ? -31.986 18.866 39.252 1.00 72.94 216 LYS A CA 1
ATOM 1769 C C . LYS A 1 216 ? -32.022 19.240 40.732 1.00 72.94 216 LYS A C 1
ATOM 1771 O O . LYS A 1 216 ? -32.617 20.253 41.059 1.00 72.94 216 LYS A O 1
ATOM 1776 N N . GLU A 1 217 ? -31.384 18.478 41.614 1.00 70.94 217 GLU A N 1
ATOM 1777 C CA . GLU A 1 217 ? -31.286 18.821 43.043 1.00 70.94 217 GLU A CA 1
ATOM 1778 C C . GLU A 1 217 ? -30.374 20.039 43.278 1.00 70.94 217 GLU A C 1
ATOM 1780 O O . GLU A 1 217 ? -30.671 20.880 44.120 1.00 70.94 217 GLU A O 1
ATOM 1785 N N . LYS A 1 218 ? -29.302 20.186 42.488 1.00 63.47 218 LYS A N 1
ATOM 1786 C CA . LYS A 1 218 ? -28.346 21.299 42.608 1.00 63.47 218 LYS A CA 1
ATOM 1787 C C . LYS A 1 218 ? -28.863 22.630 42.047 1.00 63.47 218 LYS A C 1
ATOM 1789 O O . LYS A 1 218 ? -28.481 23.677 42.554 1.00 63.47 218 LYS A O 1
ATOM 1794 N N . TYR A 1 219 ? -29.712 22.595 41.018 1.00 62.72 219 TYR A N 1
ATOM 1795 C CA . TYR A 1 219 ? -30.283 23.788 40.367 1.00 62.72 219 TYR A CA 1
ATOM 1796 C C . TYR A 1 219 ? -31.790 23.976 40.627 1.00 62.72 219 TYR A C 1
ATOM 1798 O O . TYR A 1 219 ? -32.372 24.967 40.197 1.00 62.72 219 TYR A O 1
ATOM 1806 N N . GLY A 1 220 ? -32.436 23.041 41.326 1.00 54.12 220 GLY A N 1
ATOM 1807 C CA . GLY A 1 220 ? -33.857 23.088 41.684 1.00 54.12 220 GLY A CA 1
ATOM 1808 C C . GLY A 1 220 ? -34.174 23.884 42.950 1.00 54.12 220 GLY A C 1
ATOM 1809 O O . GLY A 1 220 ? -35.341 23.971 43.311 1.00 54.12 220 GLY A O 1
ATOM 1810 N N . HIS A 1 221 ? -33.166 24.463 43.612 1.00 52.38 221 HIS A N 1
ATOM 1811 C CA . HIS A 1 221 ? -33.344 25.316 44.793 1.00 52.38 221 HIS A CA 1
ATOM 1812 C C . HIS A 1 221 ? -33.420 26.825 44.490 1.00 52.38 221 HIS A C 1
ATOM 1814 O O . HIS A 1 221 ? -33.728 27.585 45.398 1.00 52.38 221 HIS A O 1
ATOM 1820 N N . ASP A 1 222 ? -33.230 27.254 43.235 1.00 48.16 222 ASP A N 1
ATOM 1821 C CA . ASP A 1 222 ? -33.217 28.678 42.841 1.00 48.16 222 ASP A CA 1
ATOM 1822 C C . ASP A 1 222 ? -34.441 29.097 42.004 1.00 48.16 222 ASP A C 1
ATOM 1824 O O . ASP A 1 222 ? -34.334 29.873 41.053 1.00 48.16 222 ASP A O 1
ATOM 1828 N N . LYS A 1 223 ? -35.636 28.600 42.344 1.00 47.19 223 LYS A N 1
ATOM 1829 C CA . LYS A 1 223 ? -36.895 29.208 41.882 1.00 47.19 223 LYS A CA 1
ATOM 1830 C C . LYS A 1 223 ? -37.976 29.164 42.954 1.00 47.19 223 LYS A C 1
ATOM 1832 O O . LYS A 1 223 ? -38.921 28.398 42.843 1.00 47.19 223 LYS A O 1
ATOM 1837 N N . ASP A 1 224 ? -37.839 30.071 43.911 1.00 48.53 224 ASP A N 1
ATOM 1838 C CA . ASP A 1 224 ? -38.968 30.790 44.500 1.00 48.53 224 ASP A CA 1
ATOM 1839 C C . ASP A 1 224 ? -38.647 32.291 44.441 1.00 48.53 224 ASP A C 1
ATOM 1841 O O . ASP A 1 224 ? -38.122 32.853 45.396 1.00 48.53 224 ASP A O 1
ATOM 1845 N N . ILE A 1 225 ? -38.932 32.943 43.305 1.00 38.12 225 ILE A N 1
ATOM 1846 C CA . ILE A 1 225 ? -39.318 34.363 43.286 1.00 38.12 225 ILE A CA 1
ATOM 1847 C C . ILE A 1 225 ? -40.485 34.518 42.304 1.00 38.12 225 ILE A C 1
ATOM 1849 O O . ILE A 1 225 ? -40.298 34.541 41.090 1.00 38.12 225 ILE A O 1
ATOM 1853 N N . GLU A 1 226 ? -41.651 34.575 42.944 1.00 41.22 226 GLU A N 1
ATOM 1854 C CA . GLU A 1 226 ? -42.940 35.198 42.618 1.00 41.22 226 GLU A CA 1
ATOM 1855 C C . GLU A 1 226 ? -43.712 34.829 41.337 1.00 41.22 226 GLU A C 1
ATOM 1857 O O . GLU A 1 226 ? -43.208 34.808 40.216 1.00 41.22 226 GLU A O 1
ATOM 1862 N N . LEU A 1 227 ? -44.993 34.541 41.611 1.00 39.38 227 LEU A N 1
ATOM 1863 C CA . LEU A 1 227 ? -46.132 34.280 40.729 1.00 39.38 227 LEU A CA 1
ATOM 1864 C C . LEU A 1 227 ? -46.458 35.454 39.800 1.00 39.38 227 LEU A C 1
ATOM 1866 O O . LEU A 1 227 ? -46.418 36.611 40.274 1.00 39.38 227 LEU A O 1
#